Protein AF-A0AAI9PKN3-F1 (afdb_monomer)

Secondary structure (DSSP, 8-state):
--------EEEEEEEEEEEEEEEEHHHHHS-HHHHHHHHHHHTT--HHHHHHHHT--HHHHHHHHHHHHHTTSEEEE--SSSSPPEEEE-HHHHHHHHHHHHHTT--EEEEEES---STT--EEEE-S-GGGS--B-TT---STT-EEEEPPPP--TTHHHHHHHHHHHH--HHHHHHHHHHHSTT-HHHHHHHGGGEEEEEEE-S--SPEEEEEEE-HHHHHSS-S---TTSPPSS--EEEEEEEEEEEEEEPTT-SS--PPPPPEEEEEETTT--B-TT------PSSPPTT-EE--S-SSSPPPP-------TTEEEEEEEEEEEEEE---HHHHHHHHHT-TTSEEEETT----S------

Radius of gyration: 32.28 Å; Cα contacts (8 Å, |Δi|>4): 562; chains: 1; bounding box: 78×44×113 Å

pLDDT: mean 80.71, std 14.79, range [27.58, 95.5]

Nearest PDB structures (foldseek):
  4lln-assembly2_D  TM=6.693E-01  e=4.625E-02  Staphylococcus aureus
  2f2e-assembly1_A  TM=8.050E-01  e=3.874E-01  Pseudomonas aeruginosa
  4fx4-assembly1_B  TM=7.831E-01  e=3.874E-01  Mycobacterium tuberculosis
  4gcv-assembly1_A  TM=7.646E-01  e=7.719E-01  Pseudomonas aeruginosa PAO1
  2nnn-assembly3_E  TM=5.901E-01  e=3.874E-01  Pseudomonas aeruginosa

Structure (mmCIF, N/CA/C/O backbone):
data_AF-A0AAI9PKN3-F1
#
_entry.id   AF-A0AAI9PKN3-F1
#
loop_
_atom_site.group_PDB
_atom_site.id
_atom_site.type_symbol
_atom_site.label_atom_id
_atom_site.label_alt_id
_atom_site.label_comp_id
_atom_site.label_asym_id
_atom_site.label_entity_id
_atom_site.label_seq_id
_atom_site.pdbx_PDB_ins_code
_atom_site.Cartn_x
_atom_site.Cartn_y
_atom_site.Cartn_z
_atom_site.occupancy
_atom_site.B_iso_or_equiv
_atom_site.auth_seq_id
_atom_site.auth_comp_id
_atom_site.auth_asym_id
_atom_site.auth_atom_id
_atom_site.pdbx_PDB_model_num
ATOM 1 N N . MET A 1 1 ? 29.177 -26.461 -17.492 1.00 35.22 1 MET A N 1
ATOM 2 C CA . MET A 1 1 ? 28.995 -25.449 -16.429 1.00 35.22 1 MET A CA 1
ATOM 3 C C . MET A 1 1 ? 27.864 -24.536 -16.859 1.00 35.22 1 MET A C 1
ATOM 5 O O . MET A 1 1 ? 28.050 -23.758 -17.784 1.00 35.22 1 MET A O 1
ATOM 9 N N . SER A 1 2 ? 26.686 -24.703 -16.271 1.00 32.84 2 SER A N 1
ATOM 10 C CA . SER A 1 2 ? 25.486 -23.937 -16.614 1.00 32.84 2 SER A CA 1
ATOM 11 C C . SER A 1 2 ? 25.571 -22.566 -15.941 1.00 32.84 2 SER A C 1
ATOM 13 O O . SER A 1 2 ? 25.478 -22.478 -14.719 1.00 32.84 2 SER A O 1
ATOM 15 N N . ARG A 1 3 ? 25.840 -21.509 -16.716 1.00 35.97 3 ARG A N 1
ATOM 16 C CA . ARG A 1 3 ? 25.742 -20.122 -16.234 1.00 35.97 3 ARG A CA 1
ATOM 17 C C . ARG A 1 3 ? 24.263 -19.727 -16.136 1.00 35.97 3 ARG A C 1
ATOM 19 O O . ARG A 1 3 ? 23.485 -20.169 -16.979 1.00 35.97 3 ARG A O 1
ATOM 26 N N . PRO A 1 4 ? 23.875 -18.917 -15.138 1.00 39.91 4 PRO A N 1
ATOM 27 C CA . PRO A 1 4 ? 22.490 -18.523 -14.955 1.00 39.91 4 PRO A CA 1
ATOM 28 C C . PRO A 1 4 ? 22.071 -17.605 -16.108 1.00 39.91 4 PRO A C 1
ATOM 30 O O . PRO A 1 4 ? 22.618 -16.517 -16.282 1.00 39.91 4 PRO A O 1
ATOM 33 N N . THR A 1 5 ? 21.098 -18.047 -16.897 1.00 48.66 5 THR A N 1
ATOM 34 C CA . THR A 1 5 ? 20.252 -17.185 -17.723 1.00 48.66 5 THR A CA 1
ATOM 35 C C . THR A 1 5 ? 19.390 -16.364 -16.773 1.00 48.66 5 THR A C 1
ATOM 37 O O . THR A 1 5 ? 18.280 -16.764 -16.434 1.00 48.66 5 THR A O 1
ATOM 40 N N . GLN A 1 6 ? 19.920 -15.257 -16.250 1.00 55.38 6 GLN A N 1
ATOM 41 C CA . GLN A 1 6 ? 19.049 -14.251 -15.653 1.00 55.38 6 GLN A CA 1
ATOM 42 C C . GLN A 1 6 ? 18.203 -13.694 -16.794 1.00 55.38 6 GLN A C 1
ATOM 44 O O . GLN A 1 6 ? 18.731 -13.002 -17.657 1.00 55.38 6 GLN A O 1
ATOM 49 N N . THR A 1 7 ? 16.931 -14.077 -16.841 1.00 67.81 7 THR A N 1
ATOM 50 C CA . THR A 1 7 ? 15.946 -13.457 -17.727 1.00 67.81 7 THR A CA 1
ATOM 51 C C . THR A 1 7 ? 15.202 -12.365 -16.978 1.00 67.81 7 THR A C 1
ATOM 53 O O . THR A 1 7 ? 15.014 -11.307 -17.540 1.00 67.81 7 THR A O 1
ATOM 56 N N . ALA A 1 8 ? 14.895 -12.521 -15.691 1.00 79.31 8 ALA A N 1
A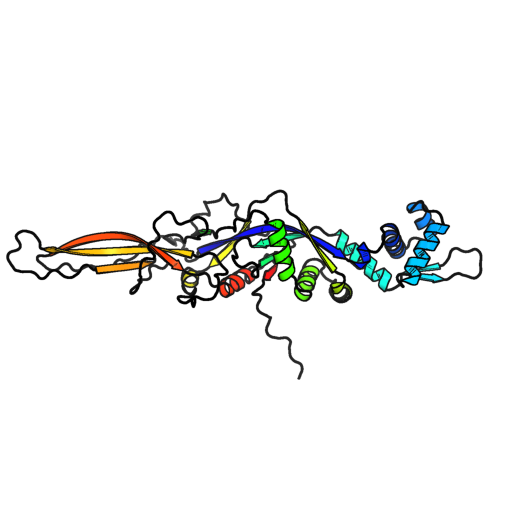TOM 57 C CA . ALA A 1 8 ? 14.038 -11.574 -14.982 1.00 79.31 8 ALA A CA 1
ATOM 58 C C . ALA A 1 8 ? 14.711 -10.267 -14.492 1.00 79.31 8 ALA A C 1
ATOM 60 O O . ALA A 1 8 ? 15.885 -10.229 -14.112 1.00 79.31 8 ALA A O 1
ATOM 61 N N . ILE A 1 9 ? 13.901 -9.207 -14.417 1.00 83.31 9 ILE A N 1
ATOM 62 C CA . ILE A 1 9 ? 14.188 -7.901 -13.812 1.00 83.31 9 ILE A CA 1
ATOM 63 C C . ILE A 1 9 ? 13.500 -7.828 -12.446 1.00 83.31 9 ILE A C 1
ATOM 65 O O . ILE A 1 9 ? 12.346 -8.221 -12.297 1.00 83.31 9 ILE A O 1
ATOM 69 N N . THR A 1 10 ? 14.180 -7.265 -11.447 1.00 86.56 10 THR A N 1
ATOM 70 C CA . THR A 1 10 ? 13.549 -6.890 -10.174 1.00 86.56 10 THR A CA 1
ATOM 71 C C . THR A 1 10 ? 13.130 -5.420 -10.210 1.00 86.56 10 THR A C 1
ATOM 73 O O . THR A 1 10 ? 13.983 -4.530 -10.162 1.00 86.56 10 THR A O 1
ATOM 76 N N . LEU A 1 11 ? 11.826 -5.148 -10.258 1.00 87.94 11 LEU A N 1
ATOM 77 C CA . LEU A 1 11 ? 11.272 -3.820 -10.000 1.00 87.94 11 LEU A CA 1
ATOM 78 C C . LEU A 1 11 ? 11.217 -3.568 -8.492 1.00 87.94 11 LEU A C 1
ATOM 80 O O . LEU A 1 11 ? 10.622 -4.339 -7.745 1.00 87.94 11 LEU A O 1
ATOM 84 N N . LEU A 1 12 ? 11.804 -2.469 -8.037 1.00 88.62 12 LEU A N 1
ATOM 85 C CA . LEU A 1 12 ? 11.760 -2.030 -6.648 1.00 88.62 12 LEU A CA 1
ATOM 86 C C . LEU A 1 12 ? 10.725 -0.916 -6.504 1.00 88.62 12 LEU A C 1
ATOM 88 O O . LEU A 1 12 ? 10.937 0.205 -6.974 1.00 88.62 12 LEU A O 1
ATOM 92 N N . LEU A 1 13 ? 9.613 -1.243 -5.846 1.00 90.81 13 LEU A N 1
ATOM 93 C CA . LEU A 1 13 ? 8.492 -0.342 -5.600 1.00 90.81 13 LEU A CA 1
ATOM 94 C C . LEU A 1 13 ? 8.682 0.349 -4.241 1.00 90.81 13 LEU A C 1
ATOM 96 O O . LEU A 1 13 ? 8.700 -0.349 -3.230 1.00 90.81 13 LEU A O 1
ATOM 100 N N . PRO A 1 14 ? 8.827 1.680 -4.159 1.00 90.44 14 PRO A N 1
ATOM 101 C CA . PRO A 1 14 ? 8.992 2.352 -2.876 1.00 90.44 14 PRO A CA 1
ATOM 102 C C . PRO A 1 14 ? 7.669 2.416 -2.102 1.00 90.44 14 PRO A C 1
ATOM 104 O O . PRO A 1 14 ? 6.638 2.830 -2.634 1.00 90.44 14 PRO A O 1
ATOM 107 N N . PHE A 1 15 ? 7.713 2.063 -0.825 1.00 90.19 15 PHE A N 1
ATOM 108 C CA . PHE A 1 15 ? 6.617 2.155 0.127 1.00 90.19 15 PHE A CA 1
ATOM 109 C C . PHE A 1 15 ? 7.061 2.918 1.374 1.00 90.19 15 PHE A C 1
ATOM 111 O O . PHE A 1 15 ? 8.180 2.759 1.857 1.00 90.19 15 PHE A O 1
ATOM 118 N N . GLN A 1 16 ? 6.161 3.725 1.920 1.00 89.44 16 GLN A N 1
ATOM 119 C CA . GLN A 1 16 ? 6.354 4.428 3.174 1.00 89.44 16 GLN A CA 1
ATOM 120 C C . GLN A 1 16 ? 5.683 3.660 4.310 1.00 89.44 16 GLN A C 1
ATOM 122 O O . GLN A 1 16 ? 4.517 3.271 4.212 1.00 89.44 16 GLN A O 1
ATOM 127 N N . ARG A 1 17 ? 6.429 3.455 5.395 1.00 89.31 17 ARG A N 1
ATOM 128 C CA . ARG A 1 17 ? 5.956 2.742 6.580 1.00 89.31 17 ARG A CA 1
ATOM 129 C C . ARG A 1 17 ? 5.198 3.673 7.525 1.00 89.31 17 ARG A C 1
ATOM 131 O O . ARG A 1 17 ? 5.682 4.757 7.850 1.00 89.31 17 ARG A O 1
ATOM 138 N N . TYR A 1 18 ? 4.057 3.204 8.017 1.00 91.25 18 TYR A N 1
ATOM 139 C CA . TYR A 1 18 ? 3.187 3.915 8.948 1.00 91.25 18 TYR A CA 1
ATOM 140 C C . TYR A 1 18 ? 2.687 3.000 10.069 1.00 91.25 18 TYR A C 1
ATOM 142 O O . TYR A 1 18 ? 2.639 1.777 9.921 1.00 91.25 18 TYR A O 1
ATOM 150 N N . ARG A 1 19 ? 2.256 3.614 11.174 1.00 92.25 19 ARG A N 1
ATOM 151 C CA . ARG A 1 19 ? 1.434 2.967 12.200 1.00 92.25 19 ARG A CA 1
ATOM 152 C C . ARG A 1 19 ? -0.035 3.268 11.961 1.00 92.25 19 ARG A C 1
ATOM 154 O O . ARG A 1 19 ? -0.433 4.434 11.897 1.00 92.25 19 ARG A O 1
ATOM 161 N N . LEU A 1 20 ? -0.824 2.209 11.863 1.00 93.31 20 LEU A N 1
ATOM 162 C CA . LEU A 1 20 ? -2.270 2.240 11.771 1.00 93.31 20 LEU A CA 1
ATOM 163 C C . LEU A 1 20 ? -2.869 1.769 13.092 1.00 93.31 20 LEU A C 1
ATOM 165 O O . LEU A 1 20 ? -2.626 0.647 13.540 1.00 93.31 20 LEU A O 1
ATOM 169 N N . ARG A 1 21 ? -3.693 2.624 13.688 1.00 93.25 21 ARG A N 1
ATOM 170 C CA . ARG A 1 21 ? -4.441 2.303 14.895 1.00 93.25 21 ARG A CA 1
ATOM 171 C C . ARG A 1 21 ? -5.927 2.388 14.613 1.00 93.25 21 ARG A C 1
ATOM 173 O O . ARG A 1 21 ? -6.397 3.401 14.104 1.00 93.25 21 ARG A O 1
ATOM 180 N N . PHE A 1 22 ? -6.656 1.347 14.982 1.00 93.81 22 PHE A N 1
ATOM 181 C CA . PHE A 1 22 ? -8.111 1.351 14.923 1.00 93.81 22 PHE A CA 1
ATOM 182 C C . PHE A 1 22 ? -8.704 2.041 16.152 1.00 93.81 22 PHE A C 1
ATOM 184 O O . PHE A 1 22 ? -8.121 2.037 17.242 1.00 93.81 22 PHE A O 1
ATOM 191 N N . SER A 1 23 ? -9.874 2.632 15.973 1.00 92.25 23 SER A N 1
ATOM 192 C CA . SER A 1 23 ? -10.687 3.219 17.033 1.00 92.25 23 SER A CA 1
ATOM 193 C C . SER A 1 23 ? -12.154 2.879 16.807 1.00 92.25 23 SER A C 1
ATOM 195 O O . SER A 1 23 ? -12.532 2.358 15.758 1.00 92.25 23 SER A O 1
ATOM 197 N N . HIS A 1 24 ? -12.986 3.133 17.813 1.00 94.19 24 HIS A N 1
ATOM 198 C CA . HIS A 1 24 ? -14.402 2.800 17.750 1.00 94.19 24 HIS A CA 1
ATOM 199 C C . HIS A 1 24 ? -15.223 3.909 18.395 1.00 94.19 24 HIS A C 1
ATOM 201 O O . HIS A 1 24 ? -15.126 4.145 19.602 1.00 94.19 24 HIS A O 1
ATOM 207 N N . ARG A 1 25 ? -16.074 4.562 17.602 1.00 92.00 25 ARG A N 1
ATOM 208 C CA . ARG A 1 25 ? -16.775 5.802 17.974 1.00 92.00 25 ARG A CA 1
ATOM 209 C C . ARG A 1 25 ? -17.584 5.672 19.257 1.00 92.00 25 ARG A C 1
ATOM 211 O O . ARG A 1 25 ? -17.540 6.558 20.109 1.00 92.00 25 ARG A O 1
ATOM 218 N N . LEU A 1 26 ? -18.300 4.558 19.433 1.00 90.44 26 LEU A N 1
ATOM 219 C CA . LEU A 1 26 ? -19.087 4.346 20.651 1.00 90.44 26 LEU A CA 1
ATOM 220 C C . LEU A 1 26 ? -18.182 4.155 21.871 1.00 90.44 26 LEU A C 1
ATOM 222 O O . LEU A 1 26 ? -18.495 4.669 22.940 1.00 90.44 26 LEU A O 1
ATOM 226 N N . LEU A 1 27 ? -17.041 3.480 21.722 1.00 91.56 27 LEU A N 1
ATOM 227 C CA . LEU A 1 27 ? -16.094 3.294 22.824 1.00 91.56 27 LEU A CA 1
ATOM 228 C C . LEU A 1 27 ? -15.367 4.597 23.163 1.00 91.56 27 LEU A C 1
ATOM 230 O O . LEU A 1 27 ? -15.093 4.839 24.335 1.00 91.56 27 LEU A O 1
ATOM 234 N N . ASP A 1 28 ? -15.101 5.442 22.171 1.00 89.81 28 ASP A N 1
ATOM 235 C CA . ASP A 1 28 ? -14.524 6.770 22.382 1.00 89.81 28 ASP A CA 1
ATOM 236 C C . ASP A 1 28 ? -15.525 7.714 23.060 1.00 89.81 28 ASP A C 1
ATOM 238 O O . ASP A 1 28 ? -15.143 8.502 23.927 1.00 89.81 28 ASP A O 1
ATOM 242 N N . SER A 1 29 ? -16.818 7.581 22.738 1.00 88.25 29 SER A N 1
ATOM 243 C CA . SER A 1 29 ? -17.899 8.290 23.436 1.00 88.25 29 SER A CA 1
ATOM 244 C C . SER A 1 29 ? -18.113 7.788 24.869 1.00 88.25 29 SER A C 1
ATOM 246 O O . SER A 1 29 ? -18.523 8.552 25.746 1.00 88.25 29 SER A O 1
ATOM 248 N N . LEU A 1 30 ? -17.806 6.512 25.136 1.00 88.81 30 LEU A N 1
ATOM 249 C CA . LEU A 1 30 ? -17.839 5.947 26.476 1.00 88.81 30 LEU A CA 1
ATOM 250 C C . LEU A 1 30 ? -16.625 6.448 27.272 1.00 88.81 30 LEU A C 1
ATOM 252 O O . LEU A 1 30 ? -15.459 6.151 26.986 1.00 88.81 30 LEU A O 1
ATOM 256 N N . GLY A 1 31 ? -16.902 7.184 28.348 1.00 86.06 31 GLY A N 1
ATOM 257 C CA . GLY A 1 31 ? -15.874 7.614 29.291 1.00 86.06 31 GLY A CA 1
ATOM 258 C C . GLY A 1 31 ? -15.048 6.434 29.823 1.00 86.06 31 GLY A C 1
ATOM 259 O O . GLY A 1 31 ? -15.501 5.286 29.851 1.00 86.06 31 GLY A O 1
ATOM 260 N N . GLY A 1 32 ? -13.818 6.706 30.271 1.00 88.19 32 GLY A N 1
ATOM 261 C CA . GLY A 1 32 ? -12.906 5.660 30.760 1.00 88.19 32 GLY A CA 1
ATOM 262 C C . GLY A 1 32 ? -13.492 4.822 31.905 1.00 88.19 32 GLY A C 1
ATOM 263 O O . GLY A 1 32 ? -13.293 3.611 31.947 1.00 88.19 32 GLY A O 1
ATOM 264 N N . VAL A 1 33 ? -14.286 5.448 32.782 1.00 89.69 33 VAL A N 1
ATOM 265 C CA . VAL A 1 33 ? -15.001 4.772 33.878 1.00 89.69 33 VAL A CA 1
ATOM 266 C C . VAL A 1 33 ? -16.052 3.799 33.342 1.00 89.69 33 VAL A C 1
ATOM 268 O O . VAL A 1 33 ? -16.101 2.655 33.778 1.00 89.69 33 VAL A O 1
ATOM 271 N N . SER A 1 34 ? -16.861 4.213 32.366 1.00 92.19 34 SER A N 1
ATOM 272 C CA . SER A 1 34 ? -17.901 3.371 31.767 1.00 92.19 34 SER A CA 1
ATOM 273 C C . SER A 1 34 ? -17.296 2.144 31.081 1.00 92.19 34 SER A C 1
ATOM 275 O O . SER A 1 34 ? -17.747 1.025 31.312 1.00 92.19 34 SER A O 1
ATOM 277 N N . ARG A 1 35 ? -16.209 2.331 30.317 1.00 92.56 35 ARG A N 1
ATOM 278 C CA . ARG A 1 35 ? -15.447 1.224 29.710 1.00 92.56 35 ARG A CA 1
ATOM 279 C C . ARG A 1 35 ? -14.853 0.285 30.758 1.00 92.56 35 ARG A C 1
ATOM 281 O O . ARG A 1 35 ? -14.915 -0.934 30.614 1.00 92.56 35 ARG A O 1
ATOM 288 N N . PHE A 1 36 ? -14.303 0.839 31.839 1.00 92.00 36 PHE A N 1
ATOM 289 C CA . PHE A 1 36 ? -13.797 0.044 32.955 1.00 92.00 36 PHE A CA 1
ATOM 290 C C . PHE A 1 36 ? -14.896 -0.810 33.600 1.00 92.00 36 PHE A C 1
ATOM 292 O O . PHE A 1 36 ? -14.680 -2.003 33.785 1.00 92.00 36 PHE A O 1
ATOM 299 N N . ILE A 1 37 ? -16.069 -0.233 33.881 1.00 92.38 37 ILE A N 1
ATOM 300 C CA . ILE A 1 37 ? -17.203 -0.951 34.480 1.00 92.38 37 ILE A CA 1
ATOM 301 C C . ILE A 1 37 ? -17.637 -2.122 33.593 1.00 92.38 37 ILE A C 1
ATOM 303 O O . ILE A 1 37 ? -17.770 -3.234 34.094 1.00 92.38 37 ILE A O 1
ATOM 307 N N . LEU A 1 38 ? -17.816 -1.903 32.285 1.00 94.44 38 LEU A N 1
ATOM 308 C CA . LEU A 1 38 ? -18.240 -2.966 31.364 1.00 94.44 38 LEU A CA 1
ATOM 309 C C . LEU A 1 38 ? -17.254 -4.137 31.346 1.00 94.44 38 LEU A C 1
ATOM 311 O O . LEU A 1 38 ? -17.662 -5.292 31.449 1.00 94.44 38 LEU A O 1
ATOM 315 N N . ARG A 1 39 ? -15.954 -3.842 31.283 1.00 93.38 39 ARG A N 1
ATOM 316 C CA . ARG A 1 39 ? -14.899 -4.858 31.362 1.00 93.38 39 ARG A CA 1
ATOM 317 C C . ARG A 1 39 ? -14.896 -5.583 32.704 1.00 93.38 39 ARG A C 1
ATOM 319 O O . ARG A 1 39 ? -14.825 -6.802 32.716 1.00 93.38 39 ARG A O 1
ATOM 326 N N . ALA A 1 40 ? -14.985 -4.856 33.814 1.00 92.19 40 ALA A N 1
ATOM 327 C CA . ALA A 1 40 ? -14.969 -5.461 35.140 1.00 92.19 40 ALA A CA 1
ATOM 328 C C . ALA A 1 40 ? -16.157 -6.418 35.336 1.00 92.19 40 ALA A C 1
ATOM 330 O O . ALA A 1 40 ? -15.984 -7.511 35.865 1.00 92.19 40 ALA A O 1
ATOM 331 N N . LEU A 1 41 ? -17.341 -6.047 34.840 1.00 92.12 41 LEU A N 1
ATOM 332 C CA . LEU A 1 41 ? -18.509 -6.929 34.829 1.00 92.12 41 LEU A CA 1
ATOM 333 C C . LEU A 1 41 ? -18.303 -8.149 33.921 1.00 92.12 41 LEU A C 1
ATOM 335 O O . LEU A 1 41 ? -18.656 -9.258 34.310 1.00 92.12 41 LEU A O 1
ATOM 339 N N . ALA A 1 42 ? -17.705 -7.971 32.739 1.00 93.31 42 ALA A N 1
ATOM 340 C CA . ALA A 1 42 ? -17.373 -9.081 31.841 1.00 93.31 42 ALA A CA 1
ATOM 341 C C . ALA A 1 42 ? -16.336 -10.050 32.438 1.00 93.31 42 ALA A C 1
ATOM 343 O O . ALA A 1 42 ? -16.346 -11.235 32.114 1.00 93.31 42 ALA A O 1
ATOM 344 N N . ASP A 1 43 ? -15.465 -9.552 33.315 1.00 91.31 43 ASP A N 1
ATOM 345 C CA . ASP A 1 43 ? -14.484 -10.341 34.064 1.00 91.31 43 ASP A CA 1
ATOM 346 C C . ASP A 1 43 ? -15.079 -10.926 35.371 1.00 91.31 43 ASP A C 1
ATOM 348 O O . ASP A 1 43 ? -14.380 -11.598 36.128 1.00 91.31 43 ASP A O 1
ATOM 352 N N . GLY A 1 44 ? -16.374 -10.702 35.639 1.00 89.00 44 GLY A N 1
ATOM 353 C CA . GLY A 1 44 ? -17.112 -11.289 36.763 1.00 89.00 44 GLY A CA 1
ATOM 354 C C . GLY A 1 44 ? -16.942 -10.576 38.108 1.00 89.00 44 GLY A C 1
ATOM 355 O O . GLY A 1 44 ? -17.220 -11.171 39.149 1.00 89.00 44 GLY A O 1
ATOM 356 N N . LEU A 1 45 ? -16.475 -9.322 38.126 1.00 88.50 45 LEU A N 1
ATOM 357 C CA . LEU A 1 45 ? -16.327 -8.559 39.368 1.00 88.50 45 LEU A CA 1
ATOM 358 C C . LEU A 1 45 ? -17.687 -8.099 39.913 1.00 88.50 45 LEU A C 1
ATOM 360 O O . LEU A 1 45 ? -18.556 -7.650 39.165 1.00 88.50 45 LEU A O 1
ATOM 364 N N . THR A 1 46 ? -17.834 -8.137 41.242 1.00 84.56 46 THR A N 1
ATOM 365 C CA . THR A 1 46 ? -19.013 -7.596 41.933 1.00 84.56 46 THR A CA 1
ATOM 366 C C . THR A 1 46 ? -18.974 -6.070 42.011 1.00 84.56 46 THR A C 1
ATOM 368 O O . THR A 1 46 ? -17.920 -5.443 41.858 1.00 84.56 46 THR A O 1
ATOM 371 N N . LEU A 1 47 ? -20.125 -5.455 42.292 1.00 83.31 47 LEU A N 1
ATOM 372 C CA . LEU A 1 47 ? -20.243 -4.003 42.399 1.00 83.31 47 LEU A CA 1
ATOM 373 C C . LEU A 1 47 ? -19.366 -3.426 43.517 1.00 83.31 47 LEU A C 1
ATOM 375 O O . LEU A 1 47 ? -18.759 -2.371 43.327 1.00 83.31 47 LEU A O 1
ATOM 379 N N . GLU A 1 48 ? -19.266 -4.117 44.656 1.00 82.44 48 GLU A N 1
ATOM 380 C CA . GLU A 1 48 ? -18.416 -3.699 45.775 1.00 82.44 48 GLU A CA 1
ATOM 381 C C . GLU A 1 48 ? -16.953 -3.665 45.339 1.00 82.44 48 GLU A C 1
ATOM 383 O O . GLU A 1 48 ? -16.254 -2.675 45.555 1.00 82.44 48 GLU A O 1
ATOM 388 N N . ARG A 1 49 ? -16.511 -4.711 44.633 1.00 85.94 49 ARG A N 1
ATOM 389 C CA . ARG A 1 49 ? -15.132 -4.802 44.163 1.00 85.94 49 ARG A CA 1
ATOM 390 C C . ARG A 1 49 ? -14.816 -3.760 43.097 1.00 85.94 49 ARG A C 1
ATOM 392 O O . ARG A 1 49 ? -13.712 -3.222 43.074 1.00 85.94 49 ARG A O 1
ATOM 399 N N . ILE A 1 50 ? -15.779 -3.450 42.231 1.00 87.00 50 ILE A N 1
ATOM 400 C CA . ILE A 1 50 ? -15.651 -2.351 41.274 1.00 87.00 50 ILE A CA 1
ATOM 401 C C . ILE A 1 50 ? -15.485 -1.033 42.036 1.00 87.00 50 ILE A C 1
ATOM 403 O O . ILE A 1 50 ? -14.519 -0.322 41.770 1.00 87.00 50 ILE A O 1
ATOM 407 N N . ALA A 1 51 ? -16.354 -0.734 43.008 1.00 84.81 51 ALA A N 1
ATOM 408 C CA . ALA A 1 51 ? -16.306 0.501 43.795 1.00 84.81 51 ALA A CA 1
ATOM 409 C C . ALA A 1 51 ? -14.944 0.725 44.475 1.00 84.81 51 ALA A C 1
ATOM 411 O O . ALA A 1 51 ? -14.413 1.836 44.430 1.00 84.81 51 ALA A O 1
ATOM 412 N N . GLU A 1 52 ? -14.355 -0.336 45.032 1.00 84.06 52 GLU A N 1
ATOM 413 C CA . GLU A 1 52 ? -13.020 -0.303 45.639 1.00 84.06 52 GLU A CA 1
ATOM 414 C C . GLU A 1 52 ? -11.922 0.105 44.645 1.00 84.06 52 GLU A C 1
ATOM 416 O O . GLU A 1 52 ? -11.020 0.861 45.002 1.00 84.06 52 GLU A O 1
ATOM 421 N N . VAL A 1 53 ? -11.991 -0.366 43.394 1.00 83.69 53 VAL A N 1
ATOM 422 C CA . VAL A 1 53 ? -10.949 -0.122 42.382 1.00 83.69 53 VAL A CA 1
ATOM 423 C C . VAL A 1 53 ? -11.071 1.260 41.744 1.00 83.69 53 VAL A C 1
ATOM 425 O O . VAL A 1 53 ? -10.056 1.911 41.504 1.00 83.69 53 VAL A O 1
ATOM 428 N N . VAL A 1 54 ? -12.290 1.732 41.462 1.00 80.62 54 VAL A N 1
ATOM 429 C CA . VAL A 1 54 ? -12.477 3.057 40.839 1.00 80.62 54 VAL A CA 1
ATOM 430 C C . VAL A 1 54 ? -12.310 4.217 41.823 1.00 80.62 54 VAL A C 1
ATOM 432 O O . VAL A 1 54 ? -12.213 5.358 41.375 1.00 80.62 54 VAL A O 1
ATOM 435 N N . ALA A 1 55 ? -12.294 3.952 43.136 1.00 80.50 55 ALA A N 1
ATOM 436 C CA . ALA A 1 55 ? -12.267 4.968 44.196 1.00 80.50 55 ALA A CA 1
ATOM 437 C C . ALA A 1 55 ? -13.374 6.040 44.058 1.00 80.50 55 ALA A C 1
ATOM 439 O O . ALA A 1 55 ? -13.245 7.166 44.541 1.00 80.50 55 ALA A O 1
ATOM 440 N N . LEU A 1 56 ? -14.475 5.696 43.381 1.00 80.25 56 LEU A N 1
ATOM 441 C CA . LEU A 1 56 ? -15.647 6.550 43.218 1.00 80.25 56 LEU A CA 1
ATOM 442 C C . LEU A 1 56 ? -16.603 6.348 44.393 1.00 80.25 56 LEU A C 1
ATOM 444 O O . LEU A 1 56 ? -16.709 5.251 44.941 1.00 80.25 56 LEU A O 1
ATOM 448 N N . SER A 1 57 ? -17.358 7.391 44.753 1.00 83.25 57 SER A N 1
ATOM 449 C CA . SER A 1 57 ? -18.442 7.222 45.721 1.00 83.25 57 SER A CA 1
ATOM 450 C C . SER A 1 57 ? -19.502 6.271 45.163 1.00 83.25 57 SER A C 1
ATOM 452 O O . SER A 1 57 ? -19.773 6.240 43.959 1.00 83.25 57 SER A O 1
ATOM 454 N N . HIS A 1 58 ? -20.161 5.532 46.054 1.00 82.00 58 HIS A N 1
ATOM 455 C CA . HIS A 1 58 ? -21.212 4.588 45.674 1.00 82.00 58 HIS A CA 1
ATOM 456 C C . HIS A 1 58 ? -22.332 5.254 44.850 1.00 82.00 58 HIS A C 1
ATOM 458 O O . HIS A 1 58 ? -22.819 4.694 43.871 1.00 82.00 58 HIS A O 1
ATOM 464 N N . THR A 1 59 ? -22.679 6.501 45.179 1.00 84.25 59 THR A N 1
ATOM 4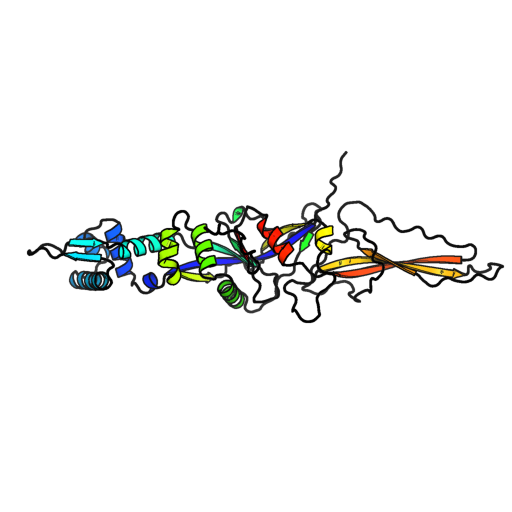65 C CA . THR A 1 59 ? -23.651 7.310 44.431 1.00 84.25 59 THR A CA 1
ATOM 466 C C . THR A 1 59 ? -23.225 7.586 42.990 1.00 84.25 59 THR A C 1
ATOM 468 O O . THR A 1 59 ? -24.046 7.461 42.084 1.00 84.25 59 THR A O 1
ATOM 471 N N . VAL A 1 60 ? -21.953 7.921 42.758 1.00 86.94 60 VAL A N 1
ATOM 472 C CA . VAL A 1 60 ? -21.427 8.182 41.410 1.00 86.94 60 VAL A CA 1
ATOM 473 C C . VAL A 1 60 ? -21.362 6.886 40.606 1.00 86.94 60 VAL A C 1
ATOM 475 O O . VAL A 1 60 ? -21.728 6.879 39.433 1.00 86.94 60 VAL A O 1
ATOM 478 N N . LEU A 1 61 ? -20.970 5.772 41.229 1.00 87.75 61 LEU A N 1
ATOM 479 C CA . LEU A 1 61 ? -20.960 4.468 40.568 1.00 87.75 61 LEU A CA 1
ATOM 480 C C . LEU A 1 61 ? -22.368 4.047 40.120 1.00 87.75 61 LEU A C 1
ATOM 482 O O . LEU A 1 61 ? -22.546 3.644 38.973 1.00 87.75 61 LEU A O 1
ATOM 486 N N . LEU A 1 62 ? -23.381 4.216 40.977 1.00 87.69 62 LEU A N 1
ATOM 487 C CA . LEU A 1 62 ? -24.777 3.933 40.626 1.00 87.69 62 LEU A CA 1
ATOM 488 C C . LEU A 1 62 ? -25.299 4.835 39.501 1.00 87.69 62 LEU A C 1
ATOM 490 O O . LEU A 1 62 ? -26.031 4.361 38.637 1.00 87.69 62 LEU A O 1
ATOM 494 N N . GLN A 1 63 ? -24.909 6.113 39.468 1.00 89.62 63 GLN A N 1
ATOM 495 C CA . GLN A 1 63 ? -25.248 7.008 38.355 1.00 89.62 63 GLN A CA 1
ATOM 496 C C . GLN A 1 63 ? -24.622 6.536 37.037 1.00 89.62 63 GLN A C 1
ATOM 498 O O . GLN A 1 63 ? -25.299 6.512 36.011 1.00 89.62 63 GLN A O 1
ATOM 503 N N . GLN A 1 64 ? -23.356 6.108 37.065 1.00 90.69 64 GLN A N 1
ATOM 504 C CA . GLN A 1 64 ? -22.688 5.554 35.885 1.00 90.69 64 GLN A CA 1
ATOM 505 C C . GLN A 1 64 ? -23.337 4.249 35.416 1.00 90.69 64 GLN A C 1
ATOM 507 O O . GLN A 1 64 ? -23.488 4.027 34.216 1.00 90.69 64 GLN A O 1
ATOM 512 N N . MET A 1 65 ? -23.779 3.400 36.343 1.00 89.62 65 MET A N 1
ATOM 513 C CA . MET A 1 65 ? -24.517 2.190 35.991 1.00 89.62 65 MET A CA 1
ATOM 514 C C . MET A 1 65 ? -25.912 2.483 35.448 1.00 89.62 65 MET A C 1
ATOM 516 O O . MET A 1 65 ? -26.318 1.855 34.477 1.00 89.62 65 MET A O 1
ATOM 520 N N . ALA A 1 66 ? -26.622 3.466 36.001 1.00 91.06 66 ALA A N 1
ATOM 521 C CA . ALA A 1 66 ? -27.901 3.912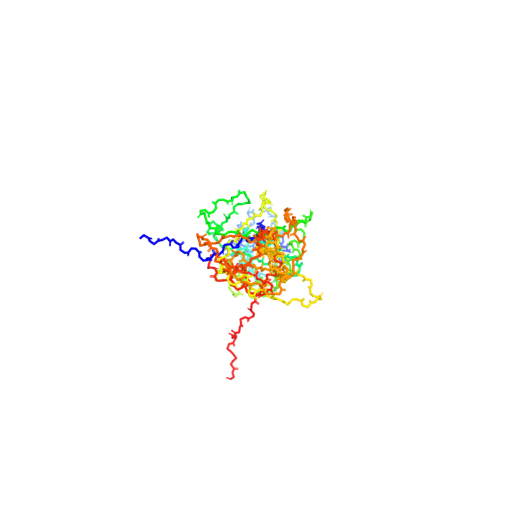 35.460 1.00 91.06 66 ALA A CA 1
ATOM 522 C C . ALA A 1 66 ? -27.758 4.433 34.023 1.00 91.06 66 ALA A C 1
ATOM 524 O O . ALA A 1 66 ? -28.566 4.077 33.170 1.00 91.06 66 ALA A O 1
ATOM 525 N N . PHE A 1 67 ? -26.696 5.191 33.733 1.00 92.88 67 PHE A N 1
ATOM 526 C CA . PHE A 1 67 ? -26.357 5.609 32.372 1.00 92.88 67 PHE A CA 1
ATOM 527 C C . PHE A 1 67 ? -26.120 4.400 31.451 1.00 92.88 67 PHE A C 1
ATOM 529 O O . PHE A 1 67 ? -26.743 4.282 30.397 1.00 92.88 67 PHE A O 1
ATOM 536 N N . LEU A 1 68 ? -25.275 3.450 31.861 1.00 94.56 68 LEU A N 1
ATOM 537 C CA . LEU A 1 68 ? -25.015 2.237 31.078 1.00 94.56 68 LEU A CA 1
ATOM 538 C C . LEU A 1 68 ? -26.281 1.385 30.865 1.00 94.56 68 LEU A C 1
ATOM 540 O O . LEU A 1 68 ? -26.457 0.813 29.787 1.00 94.56 68 LEU A O 1
ATOM 544 N N . ALA A 1 69 ? -27.175 1.334 31.857 1.00 93.75 69 ALA A N 1
ATOM 545 C CA . ALA A 1 69 ? -28.459 0.645 31.772 1.00 93.75 69 ALA A CA 1
ATOM 546 C C . ALA A 1 69 ? -29.417 1.326 30.789 1.00 93.75 69 ALA A C 1
ATOM 548 O O . ALA A 1 69 ? -30.019 0.662 29.948 1.00 93.75 69 ALA A O 1
ATOM 549 N N . GLN A 1 70 ? -29.510 2.657 30.851 1.00 94.12 70 GLN A N 1
ATOM 550 C CA . GLN A 1 70 ? -30.325 3.468 29.945 1.00 94.12 70 GLN A CA 1
ATOM 551 C C . GLN A 1 70 ? -29.923 3.269 28.478 1.00 94.12 70 GLN A C 1
ATOM 553 O O . GLN A 1 70 ? -30.772 3.314 27.593 1.00 94.12 70 GLN A O 1
ATOM 558 N N . HIS A 1 71 ? -28.639 3.021 28.217 1.00 93.19 71 HIS A N 1
ATOM 559 C CA . HIS A 1 71 ? -28.115 2.749 26.878 1.00 93.19 71 HIS A CA 1
ATOM 560 C C . HIS A 1 71 ? -28.043 1.251 26.522 1.00 93.19 71 HIS A C 1
ATOM 562 O O . HIS A 1 71 ? -27.465 0.889 25.493 1.00 93.19 71 HIS A O 1
ATOM 568 N N . HIS A 1 72 ? -28.663 0.383 27.328 1.00 93.81 72 HIS A N 1
ATOM 569 C CA . HIS A 1 72 ? -28.764 -1.064 27.110 1.00 93.81 72 HIS A CA 1
ATOM 570 C C . HIS A 1 72 ? -27.417 -1.805 27.060 1.00 93.81 72 HIS A C 1
ATOM 572 O O . HIS A 1 72 ? -27.303 -2.846 26.415 1.00 93.81 72 HIS A O 1
ATOM 578 N N . PHE A 1 73 ? -26.388 -1.300 27.745 1.00 95.00 73 PHE A N 1
ATOM 579 C CA . PHE A 1 73 ? -25.131 -2.038 27.910 1.00 95.00 73 PHE A CA 1
ATOM 580 C C . PHE A 1 73 ? -25.192 -3.040 29.070 1.00 95.00 73 PHE A C 1
ATOM 582 O O . PHE A 1 73 ? -24.524 -4.070 29.036 1.00 95.00 73 PHE A O 1
ATOM 589 N N . LEU A 1 74 ? -26.007 -2.758 30.086 1.00 94.69 74 LEU A N 1
ATOM 590 C CA . LEU A 1 74 ? -26.245 -3.636 31.230 1.00 94.69 74 LEU A CA 1
ATOM 591 C C . LEU A 1 74 ? -27.711 -3.565 31.674 1.00 94.69 74 LEU A C 1
ATOM 593 O O . LEU A 1 74 ? -28.435 -2.645 31.303 1.00 94.69 74 LEU A O 1
ATOM 597 N N . ALA A 1 75 ? -28.142 -4.526 32.479 1.00 92.31 75 ALA A N 1
ATOM 598 C CA . ALA A 1 75 ? -29.412 -4.504 33.189 1.00 92.31 75 ALA A CA 1
ATOM 599 C C . ALA A 1 75 ? -29.148 -4.423 34.693 1.00 92.31 75 ALA A C 1
ATOM 601 O O . ALA A 1 75 ? -28.217 -5.051 35.199 1.00 92.31 75 ALA A O 1
ATOM 602 N N . MET A 1 76 ? -29.977 -3.654 35.399 1.00 89.88 76 MET A N 1
ATOM 603 C CA . MET A 1 76 ? -29.962 -3.577 36.857 1.00 89.88 76 MET A CA 1
ATOM 604 C C . MET A 1 76 ? -31.296 -4.079 37.394 1.00 89.88 76 MET A C 1
ATOM 606 O O . MET A 1 76 ? -32.338 -3.507 37.075 1.00 89.88 76 MET A O 1
ATOM 610 N N . ALA A 1 77 ? -31.253 -5.111 38.227 1.00 84.12 77 ALA A N 1
ATOM 611 C CA . ALA A 1 77 ? -32.381 -5.537 39.038 1.00 84.12 77 ALA A CA 1
ATOM 612 C C . ALA A 1 77 ? -32.132 -5.100 40.484 1.00 84.12 77 ALA A C 1
ATOM 614 O O . ALA A 1 77 ? -31.045 -5.300 41.030 1.00 84.12 77 ALA A O 1
ATOM 615 N N . ARG A 1 78 ? -33.130 -4.467 41.099 1.00 72.19 78 ARG A N 1
ATOM 616 C CA . ARG A 1 78 ? -33.152 -4.276 42.549 1.00 72.19 78 ARG A CA 1
ATOM 617 C C . ARG A 1 78 ? -33.961 -5.420 43.131 1.00 72.19 78 ARG A C 1
ATOM 619 O O . ARG A 1 78 ? -35.118 -5.566 42.754 1.00 72.19 78 ARG A O 1
ATOM 626 N N . ASP A 1 79 ? -33.354 -6.197 44.016 1.00 61.94 79 ASP A N 1
ATOM 627 C CA . ASP A 1 79 ? -34.138 -7.012 44.937 1.00 61.94 79 ASP A CA 1
ATOM 628 C C . ASP A 1 79 ? -34.786 -6.085 45.973 1.00 61.94 79 ASP A C 1
ATOM 630 O O . ASP A 1 79 ? -34.217 -5.050 46.327 1.00 61.94 79 ASP A O 1
ATOM 634 N N . ASP A 1 80 ? -35.975 -6.447 46.455 1.00 57.81 80 ASP A N 1
ATOM 635 C CA . ASP A 1 80 ? -36.815 -5.653 47.370 1.00 57.81 80 ASP A CA 1
ATOM 636 C C . ASP A 1 80 ? -36.226 -5.483 48.803 1.00 57.81 80 ASP A C 1
ATOM 638 O O . ASP A 1 80 ? -36.962 -5.255 49.763 1.00 57.81 80 ASP A O 1
ATOM 642 N N . GLY A 1 81 ? -34.901 -5.582 48.983 1.00 60.88 81 GLY A N 1
ATOM 643 C CA . GLY A 1 81 ? -34.193 -5.445 50.266 1.00 60.88 81 GLY A CA 1
ATOM 644 C C . GLY A 1 81 ? -32.953 -4.536 50.214 1.00 60.88 81 GLY A C 1
ATOM 645 O O . GLY A 1 81 ? -32.625 -3.971 49.177 1.00 60.88 81 GLY A O 1
ATOM 646 N N . ASP A 1 82 ? -32.224 -4.430 51.335 1.00 60.25 82 ASP A N 1
ATOM 647 C CA . ASP A 1 82 ? -30.986 -3.626 51.496 1.00 60.25 82 ASP A CA 1
ATOM 648 C C . ASP A 1 82 ? -29.754 -4.185 50.738 1.00 60.25 82 ASP A C 1
ATOM 650 O O . ASP A 1 82 ? -28.612 -3.797 50.995 1.00 60.25 82 ASP A O 1
ATOM 654 N N . ALA A 1 83 ? -29.954 -5.125 49.811 1.00 66.44 83 ALA A N 1
ATOM 655 C CA . ALA A 1 83 ? -28.874 -5.719 49.031 1.00 66.44 83 ALA A CA 1
ATOM 656 C C . ALA A 1 83 ? -28.423 -4.791 47.889 1.00 66.44 83 ALA A C 1
ATOM 658 O O . ALA A 1 83 ? -29.206 -4.019 47.328 1.00 66.44 83 ALA A O 1
ATOM 659 N N . ALA A 1 84 ? -27.144 -4.887 47.514 1.00 67.94 84 ALA A N 1
ATOM 660 C CA . ALA A 1 84 ? -26.633 -4.222 46.321 1.00 67.94 84 ALA A CA 1
ATOM 661 C C . ALA A 1 84 ? -27.402 -4.699 45.070 1.00 67.94 84 ALA A C 1
ATOM 663 O O . ALA A 1 84 ? -27.762 -5.876 44.988 1.00 67.94 84 ALA A O 1
ATOM 664 N N . PRO A 1 85 ? -27.667 -3.816 44.087 1.00 78.69 85 PRO A N 1
ATOM 665 C CA . PRO A 1 85 ? -28.400 -4.198 42.886 1.00 78.69 85 PRO A CA 1
ATOM 666 C C . PRO A 1 85 ? -27.647 -5.284 42.113 1.00 78.69 85 PRO A C 1
ATOM 668 O O . PRO A 1 85 ? -26.429 -5.206 41.938 1.00 78.69 85 PRO A O 1
ATOM 671 N N . VAL A 1 86 ? -28.386 -6.267 41.600 1.00 83.25 86 VAL A N 1
ATOM 672 C CA . VAL A 1 86 ? -27.836 -7.294 40.715 1.00 83.25 86 VAL A CA 1
ATOM 673 C C . VAL A 1 86 ? -27.642 -6.675 39.337 1.00 83.25 86 VAL A C 1
ATOM 675 O O . VAL A 1 86 ? -28.587 -6.176 38.720 1.00 83.25 86 VAL A O 1
ATOM 678 N N . VAL A 1 87 ? -26.403 -6.702 38.853 1.00 88.25 87 VAL A N 1
ATOM 679 C CA . VAL A 1 87 ? -26.011 -6.104 37.575 1.00 88.25 87 VAL A CA 1
ATOM 680 C C . VAL A 1 87 ? -25.647 -7.210 36.598 1.00 88.25 87 VAL A C 1
ATOM 682 O O . VAL A 1 87 ? -24.765 -8.017 36.874 1.00 88.25 87 VAL A O 1
ATOM 685 N N . THR A 1 88 ? -26.312 -7.237 35.446 1.00 89.44 88 THR A N 1
ATOM 686 C CA . THR A 1 88 ? -26.056 -8.223 34.386 1.00 89.44 88 THR A CA 1
ATOM 687 C C . THR A 1 88 ? -25.584 -7.518 33.123 1.00 89.44 88 THR A C 1
ATOM 689 O O . THR A 1 88 ? -26.213 -6.560 32.676 1.00 89.44 88 THR A O 1
ATOM 692 N N . LEU A 1 89 ? -24.481 -7.982 32.533 1.00 93.88 89 LEU A N 1
ATOM 693 C CA . LEU A 1 89 ? -23.998 -7.469 31.253 1.00 93.88 89 LEU A CA 1
ATOM 694 C C . LEU A 1 89 ? -24.935 -7.928 30.127 1.00 93.88 89 LEU A C 1
ATOM 696 O O . LEU A 1 89 ? -25.222 -9.117 30.006 1.00 93.88 89 LEU A O 1
ATOM 700 N N . LEU A 1 90 ? -25.412 -6.989 29.309 1.00 95.50 90 LEU A N 1
ATOM 701 C CA . LEU A 1 90 ? -26.238 -7.302 28.140 1.00 95.50 90 LEU A CA 1
ATOM 702 C C . LEU A 1 90 ? -25.358 -7.587 26.921 1.00 95.50 90 LEU A C 1
ATOM 704 O O . LEU A 1 90 ? -24.184 -7.217 26.895 1.00 95.50 90 LEU A O 1
ATOM 708 N N . GLU A 1 91 ? -25.941 -8.183 25.881 1.00 93.69 91 GLU A N 1
ATOM 709 C CA . GLU A 1 91 ? -25.244 -8.537 24.636 1.00 93.69 91 GLU A CA 1
ATOM 710 C C . GLU A 1 91 ? -24.457 -7.355 24.050 1.00 93.69 91 GLU A C 1
ATOM 712 O O . GLU A 1 91 ? -23.260 -7.471 23.799 1.00 93.69 91 GLU A O 1
ATOM 717 N N . ARG A 1 92 ? -25.084 -6.174 23.946 1.00 93.81 92 ARG A N 1
ATOM 718 C CA . ARG A 1 92 ? -24.429 -4.942 23.476 1.00 93.81 92 ARG A CA 1
ATOM 719 C C . ARG A 1 92 ? -23.214 -4.561 24.330 1.00 93.81 92 ARG A C 1
ATOM 721 O O . ARG A 1 92 ? -22.191 -4.144 23.793 1.00 93.81 92 ARG A O 1
ATOM 728 N N . GLY A 1 93 ? -23.317 -4.689 25.654 1.00 94.50 93 GLY A N 1
ATOM 729 C CA . GLY A 1 93 ? -22.196 -4.461 26.569 1.00 94.50 93 GLY A CA 1
ATOM 730 C C . GLY A 1 93 ? -21.073 -5.472 26.351 1.00 94.50 93 GLY A C 1
ATOM 731 O O . GLY A 1 93 ? -19.909 -5.084 26.271 1.00 94.50 93 GLY A O 1
ATOM 732 N N . GLY A 1 94 ? -21.428 -6.746 26.171 1.00 94.44 94 GLY A N 1
ATOM 733 C CA . GLY A 1 94 ? -20.501 -7.817 25.808 1.00 94.44 94 GLY A CA 1
ATOM 734 C C . GLY A 1 94 ? -19.754 -7.534 24.505 1.00 94.44 94 GLY A C 1
ATOM 735 O O . GLY A 1 94 ? -18.529 -7.652 24.474 1.00 94.44 94 GLY A O 1
ATOM 736 N N . ARG A 1 95 ? -20.455 -7.067 23.463 1.00 94.50 95 ARG A N 1
ATOM 737 C CA . ARG A 1 95 ? -19.838 -6.663 22.188 1.00 94.50 95 ARG A CA 1
ATOM 738 C C . ARG A 1 95 ? -18.841 -5.530 22.358 1.00 94.50 95 ARG A C 1
ATOM 740 O O . ARG A 1 95 ? -17.720 -5.642 21.877 1.00 94.50 95 ARG A O 1
ATOM 747 N N . MET A 1 96 ? -19.192 -4.480 23.101 1.00 95.31 96 MET A N 1
ATOM 748 C CA . MET A 1 96 ? -18.266 -3.370 23.363 1.00 95.31 96 MET A CA 1
ATOM 749 C C . MET A 1 96 ? -16.994 -3.830 24.074 1.00 95.31 96 MET A C 1
ATOM 751 O O . MET A 1 96 ? -15.904 -3.378 23.729 1.00 95.31 96 MET A O 1
ATOM 755 N N . VAL A 1 97 ? -17.109 -4.758 25.027 1.00 95.06 97 VAL A N 1
ATOM 756 C CA . VAL A 1 97 ? -15.938 -5.354 25.685 1.00 95.06 97 VAL A CA 1
ATOM 757 C C . VAL A 1 97 ? -15.120 -6.192 24.702 1.00 95.06 97 VAL A C 1
ATOM 759 O O . VAL A 1 97 ? -13.891 -6.121 24.726 1.00 95.06 97 VAL A O 1
ATOM 762 N N . ALA A 1 98 ? -15.769 -6.960 23.822 1.00 94.25 98 ALA A N 1
ATOM 763 C CA . ALA A 1 98 ? -15.086 -7.739 22.793 1.00 94.25 98 ALA A CA 1
ATOM 764 C C . ALA A 1 98 ? -14.300 -6.838 21.824 1.00 94.25 98 ALA A C 1
ATOM 766 O O . ALA A 1 98 ? -13.110 -7.077 21.616 1.00 94.25 98 ALA A O 1
ATOM 767 N N . VAL A 1 99 ? -14.913 -5.759 21.317 1.00 94.62 99 VAL A N 1
ATOM 768 C CA . VAL A 1 99 ? -14.236 -4.754 20.476 1.00 94.62 99 VAL A CA 1
ATOM 769 C C . VAL A 1 99 ? -13.080 -4.109 21.238 1.00 94.62 99 VAL A C 1
ATOM 771 O O . VAL A 1 99 ? -11.967 -4.032 20.725 1.00 94.62 99 VAL A O 1
ATOM 774 N N . GLU A 1 100 ? -13.298 -3.684 22.487 1.00 93.25 100 GLU A N 1
ATOM 775 C CA . GLU A 1 100 ? -12.255 -3.034 23.287 1.00 93.25 100 GLU A CA 1
ATOM 776 C C . GLU A 1 100 ? -11.040 -3.949 23.502 1.00 93.25 100 GLU A C 1
ATOM 778 O O . GLU A 1 100 ? -9.901 -3.484 23.435 1.00 93.25 100 GLU A O 1
ATOM 783 N N . ARG A 1 101 ? -11.258 -5.250 23.738 1.00 91.81 101 ARG A N 1
ATOM 784 C CA . ARG A 1 101 ? -10.172 -6.232 23.873 1.00 91.81 101 ARG A CA 1
ATOM 785 C C . ARG A 1 101 ? -9.332 -6.307 22.595 1.00 91.81 101 ARG A C 1
ATOM 787 O O . ARG A 1 101 ? -8.113 -6.236 22.700 1.00 91.81 101 ARG A O 1
ATOM 794 N N . ARG A 1 102 ? -9.966 -6.343 21.419 1.00 91.25 102 ARG A N 1
ATOM 795 C CA . ARG A 1 102 ? -9.271 -6.355 20.119 1.00 91.25 102 ARG A CA 1
ATOM 796 C C . ARG A 1 102 ? -8.525 -5.053 19.829 1.00 91.25 102 ARG A C 1
ATOM 798 O O . ARG A 1 102 ? -7.386 -5.079 19.382 1.00 91.25 102 ARG A O 1
ATOM 805 N N . LEU A 1 103 ? -9.112 -3.902 20.160 1.00 91.12 103 LEU A N 1
ATOM 806 C CA . LEU A 1 103 ? -8.456 -2.598 19.996 1.00 91.12 103 LEU A CA 1
ATOM 807 C C . LEU A 1 103 ? -7.177 -2.452 20.836 1.00 91.12 103 LEU A C 1
ATOM 809 O O . LEU A 1 103 ? -6.274 -1.714 20.450 1.00 91.12 103 LEU A O 1
ATOM 813 N N . ARG A 1 104 ? -7.083 -3.128 21.989 1.00 82.06 104 ARG A N 1
ATOM 814 C CA . ARG A 1 104 ? -5.883 -3.088 22.847 1.00 82.06 104 ARG A CA 1
ATOM 815 C C . ARG A 1 104 ? -4.697 -3.862 22.298 1.00 82.06 104 ARG A C 1
ATOM 817 O O . ARG A 1 104 ? -3.578 -3.599 22.722 1.00 82.06 104 ARG A O 1
ATOM 824 N N . GLU A 1 105 ? -4.932 -4.775 21.367 1.00 75.25 105 GLU A N 1
ATOM 825 C CA . GLU A 1 105 ? -3.868 -5.434 20.608 1.00 75.25 105 GLU A CA 1
ATOM 826 C C . GLU A 1 105 ? -3.205 -4.446 19.613 1.00 75.25 105 GLU A C 1
ATOM 828 O O . GLU A 1 105 ? -2.230 -4.789 18.952 1.00 75.25 105 GLU A O 1
ATOM 833 N N . GLY A 1 106 ? -3.733 -3.215 19.507 1.00 64.12 106 GLY A N 1
ATOM 834 C CA . GLY A 1 106 ? -3.511 -2.293 18.401 1.00 64.12 106 GLY A CA 1
ATOM 835 C C . GLY A 1 106 ? -2.294 -1.379 18.514 1.00 64.12 106 GLY A C 1
ATOM 836 O O . GLY A 1 106 ? -2.308 -0.387 19.240 1.00 64.12 106 GLY A O 1
ATOM 837 N N . ASP A 1 107 ? -1.310 -1.683 17.673 1.00 80.62 107 ASP A N 1
ATOM 838 C CA . ASP A 1 107 ? -0.604 -0.743 16.796 1.00 80.62 107 ASP A CA 1
ATOM 839 C C . ASP A 1 107 ? -0.090 -1.574 15.610 1.00 80.62 107 ASP A C 1
ATOM 841 O O . ASP A 1 107 ? 0.814 -2.398 15.758 1.00 80.62 107 ASP A O 1
ATOM 845 N N . HIS A 1 108 ? -0.696 -1.413 14.434 1.00 90.06 108 HIS A N 1
ATOM 846 C CA . HIS A 1 108 ? -0.365 -2.234 13.270 1.00 90.06 108 HIS A CA 1
ATOM 847 C C . HIS A 1 108 ? 0.574 -1.486 12.332 1.00 90.06 108 HIS A C 1
ATOM 849 O O . HIS A 1 108 ? 0.378 -0.303 12.054 1.00 90.06 108 HIS A O 1
ATOM 855 N N . LEU A 1 109 ? 1.586 -2.176 11.811 1.00 90.50 109 LEU A N 1
ATOM 856 C CA . LEU A 1 109 ? 2.439 -1.618 10.769 1.00 90.50 109 LEU A CA 1
ATOM 857 C C . LEU A 1 109 ? 1.798 -1.841 9.402 1.00 90.50 109 LEU A C 1
ATOM 859 O O . LEU A 1 109 ? 1.392 -2.954 9.063 1.00 90.50 109 LEU A O 1
ATOM 863 N N . VAL A 1 110 ? 1.724 -0.767 8.623 1.00 92.25 110 VAL A N 1
ATOM 864 C CA . VAL A 1 110 ? 1.239 -0.786 7.242 1.00 92.25 110 VAL A CA 1
ATOM 865 C C . VAL A 1 110 ? 2.184 0.003 6.350 1.00 92.25 110 VAL A C 1
ATOM 867 O O . VAL A 1 110 ? 2.891 0.907 6.803 1.00 92.25 110 VAL A O 1
ATOM 870 N N . TRP A 1 111 ? 2.177 -0.323 5.065 1.00 92.00 111 TRP A N 1
ATOM 871 C CA . TRP A 1 111 ? 3.022 0.311 4.064 1.00 92.00 111 TRP A CA 1
ATOM 872 C C . TRP A 1 111 ? 2.148 0.894 2.973 1.00 92.00 111 TRP A C 1
ATOM 874 O O . TRP A 1 111 ? 1.422 0.157 2.312 1.00 92.00 111 TRP A O 1
ATOM 884 N N . LEU A 1 112 ? 2.228 2.203 2.760 1.00 93.06 112 LEU A N 1
ATOM 885 C CA . LEU A 1 112 ? 1.531 2.874 1.665 1.00 93.06 112 LEU A CA 1
ATOM 886 C C . LEU A 1 112 ? 2.503 3.159 0.539 1.00 93.06 112 LEU A C 1
ATOM 888 O O . LEU A 1 112 ? 3.651 3.519 0.789 1.00 93.06 112 LEU A O 1
ATOM 892 N N . ASP A 1 113 ? 2.067 2.981 -0.703 1.00 92.00 113 ASP A N 1
ATOM 893 C CA . ASP A 1 113 ? 2.953 3.236 -1.830 1.00 92.00 113 ASP A CA 1
ATOM 894 C C . ASP A 1 113 ? 3.487 4.677 -1.820 1.00 92.00 113 ASP A C 1
ATOM 896 O O . ASP A 1 113 ? 2.822 5.631 -1.405 1.00 92.00 113 ASP A O 1
ATOM 900 N N . ALA A 1 114 ? 4.702 4.839 -2.325 1.00 90.19 114 ALA A N 1
ATOM 901 C CA . ALA A 1 114 ? 5.345 6.126 -2.524 1.00 90.19 114 ALA A CA 1
ATOM 902 C C . ALA A 1 114 ? 5.610 6.414 -4.009 1.00 90.19 114 ALA A C 1
ATOM 904 O O . ALA A 1 114 ? 6.253 7.410 -4.305 1.00 90.19 114 ALA A O 1
ATOM 905 N N . PHE A 1 115 ? 5.133 5.585 -4.950 1.00 89.75 115 PHE A N 1
ATOM 906 C CA . PHE A 1 115 ? 5.440 5.719 -6.388 1.00 89.75 115 PHE A CA 1
ATOM 907 C C . PHE A 1 115 ? 4.274 6.159 -7.284 1.00 89.75 115 PHE A C 1
ATOM 909 O O . PHE A 1 115 ? 4.513 6.762 -8.325 1.00 89.75 115 PHE A O 1
ATOM 916 N N . THR A 1 116 ? 3.018 5.871 -6.940 1.00 89.75 116 THR A N 1
ATOM 917 C CA . THR A 1 116 ? 1.864 6.188 -7.805 1.00 89.75 116 THR A CA 1
ATOM 918 C C . THR A 1 116 ? 1.611 7.691 -7.881 1.00 89.75 116 THR A C 1
ATOM 920 O O . THR A 1 116 ? 1.395 8.331 -6.862 1.00 89.75 116 THR A O 1
ATOM 923 N N . LEU A 1 117 ? 1.616 8.276 -9.076 1.00 86.50 117 LEU A N 1
ATOM 924 C CA . LEU A 1 117 ? 1.508 9.724 -9.285 1.00 86.50 117 LEU A CA 1
ATOM 925 C C . LEU A 1 117 ? 0.089 10.272 -9.059 1.00 86.50 117 LEU A C 1
ATOM 927 O O . LEU A 1 117 ? -0.072 11.427 -8.661 1.00 86.50 117 LEU A O 1
ATOM 931 N N . ASP A 1 118 ? -0.947 9.467 -9.315 1.00 84.69 118 ASP A N 1
ATOM 932 C CA . ASP A 1 118 ? -2.337 9.873 -9.083 1.00 84.69 118 ASP A CA 1
ATOM 933 C C . ASP A 1 118 ? -2.701 9.750 -7.597 1.00 84.69 118 ASP A C 1
ATOM 935 O O . ASP A 1 118 ? -2.581 8.694 -6.984 1.00 84.69 118 ASP A O 1
ATOM 939 N N . ARG A 1 119 ? -3.266 10.816 -7.026 1.00 81.12 119 ARG A N 1
ATOM 940 C CA . ARG A 1 119 ? -3.791 10.845 -5.652 1.00 81.12 119 ARG A CA 1
ATOM 941 C C . ARG A 1 119 ? -4.989 9.920 -5.422 1.00 81.12 119 ARG A C 1
ATOM 943 O O . ARG A 1 119 ? -5.432 9.778 -4.284 1.00 81.12 119 ARG A O 1
ATOM 950 N N . LYS A 1 120 ? -5.601 9.384 -6.475 1.00 83.31 120 LYS A N 1
ATOM 951 C CA . LYS A 1 120 ? -6.681 8.390 -6.376 1.00 83.31 120 LYS A CA 1
ATOM 952 C C . LYS A 1 120 ? -6.172 6.954 -6.460 1.00 83.31 120 LYS A C 1
ATOM 954 O O . LYS A 1 120 ? -6.894 6.048 -6.063 1.00 83.31 120 LYS A O 1
ATOM 959 N N . ALA A 1 121 ? -4.952 6.759 -6.947 1.00 86.50 121 ALA A N 1
ATOM 960 C CA . ALA A 1 121 ? -4.326 5.458 -7.024 1.00 86.50 121 ALA A CA 1
ATOM 961 C C . ALA A 1 121 ? -3.438 5.263 -5.806 1.00 86.50 121 ALA A C 1
ATOM 963 O O . ALA A 1 121 ? -2.536 6.061 -5.582 1.00 86.50 121 ALA A O 1
ATOM 964 N N . VAL A 1 122 ? -3.703 4.236 -5.009 1.00 90.69 122 VAL A N 1
ATOM 965 C CA . VAL A 1 122 ? -2.882 3.900 -3.847 1.00 90.69 122 VAL A CA 1
ATOM 966 C C . VAL A 1 122 ? -2.921 2.401 -3.599 1.00 90.69 122 VAL A C 1
ATOM 968 O O . VAL A 1 122 ? -3.962 1.751 -3.741 1.00 90.69 122 VAL A O 1
ATOM 971 N N . HIS A 1 123 ? -1.763 1.874 -3.235 1.00 92.56 123 HIS A N 1
ATOM 972 C CA . HIS A 1 123 ? -1.579 0.519 -2.752 1.00 92.56 123 HIS A CA 1
ATOM 973 C C . HIS A 1 123 ? -1.186 0.543 -1.287 1.00 92.56 123 HIS A C 1
ATOM 975 O O . HIS A 1 123 ? -0.371 1.370 -0.871 1.00 92.56 123 HIS A O 1
ATOM 981 N N . MET A 1 124 ? -1.737 -0.396 -0.531 1.00 93.56 124 MET A N 1
ATOM 982 C CA . MET A 1 124 ? -1.355 -0.656 0.843 1.00 93.56 124 MET A CA 1
ATOM 983 C C . MET A 1 124 ? -0.919 -2.109 0.981 1.00 93.56 124 MET A C 1
ATOM 985 O O . MET A 1 124 ? -1.685 -3.014 0.655 1.00 93.56 124 MET A O 1
ATOM 989 N N . LEU A 1 125 ? 0.291 -2.318 1.487 1.00 92.56 125 LEU A N 1
ATOM 990 C CA . LEU A 1 125 ? 0.763 -3.625 1.922 1.00 92.56 125 LEU A CA 1
ATOM 991 C C . LEU A 1 125 ? 0.560 -3.756 3.427 1.00 92.56 125 LEU A C 1
ATOM 993 O O . LEU A 1 125 ? 0.815 -2.821 4.195 1.00 92.56 125 LEU A O 1
ATOM 997 N N . VAL A 1 126 ? 0.104 -4.932 3.831 1.00 91.44 126 VAL A N 1
ATOM 998 C CA . VAL A 1 126 ? -0.210 -5.267 5.214 1.00 91.44 126 VAL A CA 1
ATOM 999 C C . VAL A 1 126 ? 0.322 -6.658 5.510 1.00 91.44 126 VAL A C 1
ATOM 1001 O O . VAL A 1 126 ? 0.137 -7.579 4.721 1.00 91.44 126 VAL A O 1
ATOM 1004 N N . THR A 1 127 ? 0.983 -6.822 6.649 1.00 87.81 127 THR A N 1
ATOM 1005 C CA . THR A 1 127 ? 1.448 -8.132 7.105 1.00 87.81 127 THR A CA 1
ATOM 1006 C C . THR A 1 127 ? 1.415 -8.204 8.625 1.00 87.81 127 THR A C 1
ATOM 1008 O O . THR A 1 127 ? 1.650 -7.209 9.313 1.00 87.81 127 THR A O 1
ATOM 1011 N N . THR A 1 128 ? 1.121 -9.391 9.153 1.00 84.12 128 THR A N 1
ATOM 1012 C CA . THR A 1 128 ? 1.247 -9.702 10.583 1.00 84.12 128 THR A CA 1
ATOM 1013 C C . THR A 1 128 ? 2.690 -9.994 10.992 1.00 84.12 128 THR A C 1
ATOM 1015 O O . THR A 1 128 ? 2.985 -9.986 12.182 1.00 84.12 128 THR A O 1
ATOM 1018 N N . ASP A 1 129 ? 3.580 -10.249 10.027 1.00 84.62 129 ASP A N 1
ATOM 1019 C CA . ASP A 1 129 ? 5.008 -10.473 10.250 1.00 84.62 129 ASP A CA 1
ATOM 1020 C C . ASP A 1 129 ? 5.829 -9.465 9.427 1.00 84.62 129 ASP A C 1
ATOM 1022 O O . ASP A 1 129 ? 6.251 -9.764 8.306 1.00 84.62 129 ASP A O 1
ATOM 1026 N N . PRO A 1 130 ? 6.046 -8.244 9.949 1.00 81.94 130 PRO A N 1
ATOM 1027 C CA . PRO A 1 130 ? 6.828 -7.215 9.275 1.00 81.94 130 PRO A CA 1
ATOM 1028 C C . PRO A 1 130 ? 8.206 -7.707 8.815 1.00 81.94 130 PRO A C 1
ATOM 1030 O O . PRO A 1 130 ? 8.629 -7.364 7.711 1.00 81.94 130 PRO A O 1
ATOM 1033 N N . GLU A 1 131 ? 8.885 -8.521 9.621 1.00 80.69 131 GLU A N 1
ATOM 1034 C CA . GLU A 1 131 ? 10.252 -8.976 9.344 1.00 80.69 131 GLU A CA 1
ATOM 1035 C C . GLU A 1 131 ? 10.320 -9.937 8.144 1.00 80.69 131 GLU A C 1
ATOM 1037 O O . GLU A 1 131 ? 11.356 -10.035 7.489 1.00 80.69 131 GLU A O 1
ATOM 1042 N N . SER A 1 132 ? 9.206 -10.595 7.797 1.00 73.31 132 SER A N 1
ATOM 1043 C CA . SER A 1 132 ? 9.107 -11.442 6.597 1.00 73.31 132 SER A CA 1
ATOM 1044 C C . SER A 1 132 ? 9.139 -10.660 5.279 1.00 73.31 132 SER A C 1
ATOM 1046 O O . SER A 1 132 ? 9.520 -11.204 4.239 1.00 73.31 132 SER A O 1
ATOM 1048 N N . LEU A 1 133 ? 8.768 -9.375 5.301 1.00 73.06 133 LEU A N 1
ATOM 1049 C CA . LEU A 1 133 ? 8.728 -8.549 4.102 1.00 73.06 133 LEU A CA 1
ATOM 1050 C C . LEU A 1 133 ? 10.164 -8.196 3.694 1.00 73.06 133 LEU A C 1
ATOM 1052 O O . LEU A 1 133 ? 10.805 -7.358 4.328 1.00 73.06 133 LEU A O 1
ATOM 1056 N N . VAL A 1 134 ? 10.667 -8.809 2.617 1.00 65.81 134 VAL A N 1
ATOM 1057 C CA . VAL A 1 134 ? 11.995 -8.484 2.063 1.00 65.81 134 VAL A CA 1
ATOM 1058 C C . VAL A 1 134 ? 12.022 -7.013 1.644 1.00 65.81 134 VAL A C 1
ATOM 1060 O O . VAL A 1 134 ? 11.363 -6.637 0.672 1.00 65.81 134 VAL A O 1
ATOM 1063 N N . ARG A 1 135 ? 12.799 -6.199 2.366 1.00 69.19 135 ARG A N 1
ATOM 1064 C CA . ARG A 1 135 ? 12.963 -4.758 2.137 1.00 69.19 135 ARG A CA 1
ATOM 1065 C C . ARG A 1 135 ? 14.394 -4.472 1.743 1.00 69.19 135 ARG A C 1
ATOM 1067 O O . ARG A 1 135 ? 15.321 -4.837 2.459 1.00 69.19 135 ARG A O 1
ATOM 1074 N N . ILE A 1 136 ? 14.561 -3.780 0.628 1.00 68.38 136 ILE A N 1
ATOM 1075 C CA . ILE A 1 136 ? 15.873 -3.314 0.187 1.00 68.38 136 ILE A CA 1
ATOM 1076 C C . ILE A 1 136 ? 15.992 -1.843 0.599 1.00 68.38 136 ILE A C 1
ATOM 1078 O O . ILE A 1 136 ? 15.159 -1.042 0.168 1.00 68.38 136 ILE A O 1
ATOM 1082 N N . PRO A 1 137 ? 16.970 -1.454 1.434 1.00 64.94 137 PRO A N 1
ATOM 1083 C CA . PRO A 1 137 ? 17.177 -0.061 1.807 1.00 64.94 137 PRO A CA 1
ATOM 1084 C C . PRO A 1 137 ? 17.498 0.833 0.602 1.00 64.94 137 PRO A C 1
ATOM 1086 O O . PRO A 1 137 ? 18.038 0.404 -0.428 1.00 64.94 137 PRO A O 1
ATOM 1089 N N . SER A 1 138 ? 17.225 2.132 0.752 1.00 60.38 138 SER A N 1
ATOM 1090 C CA . SER A 1 138 ? 17.445 3.131 -0.301 1.00 60.38 138 SER A CA 1
ATOM 1091 C C . SER A 1 138 ? 18.896 3.162 -0.815 1.00 60.38 138 SER A C 1
ATOM 1093 O O . SER A 1 138 ? 19.108 3.348 -2.011 1.00 60.38 138 SER A O 1
ATOM 1095 N N . GLY A 1 139 ? 19.884 2.871 0.039 1.00 57.12 139 GLY A N 1
ATOM 1096 C CA . GLY A 1 139 ? 21.312 2.881 -0.310 1.00 57.12 139 GLY A CA 1
ATOM 1097 C C . GLY A 1 139 ? 21.892 1.590 -0.910 1.00 57.12 139 GLY A C 1
ATOM 1098 O O . GLY A 1 139 ? 23.050 1.596 -1.323 1.00 57.12 139 GLY A O 1
ATOM 1099 N N . GLU A 1 140 ? 21.143 0.484 -0.966 1.00 60.62 140 GLU A N 1
ATOM 1100 C CA . GLU A 1 140 ? 21.697 -0.817 -1.373 1.00 60.62 140 GLU A CA 1
ATOM 1101 C C . GLU A 1 140 ? 21.716 -1.002 -2.900 1.00 60.62 140 GLU A C 1
ATOM 1103 O O . GLU A 1 140 ? 20.754 -1.438 -3.530 1.00 60.62 140 GLU A O 1
ATOM 1108 N N . THR A 1 141 ? 22.828 -0.654 -3.539 1.00 54.38 141 THR A N 1
ATOM 1109 C CA . THR A 1 141 ? 22.977 -0.738 -5.003 1.00 54.38 141 THR A CA 1
ATOM 1110 C C . THR A 1 141 ? 23.402 -2.116 -5.509 1.00 54.38 141 THR A C 1
ATOM 1112 O O . THR A 1 141 ? 23.346 -2.360 -6.713 1.00 54.38 141 THR A O 1
ATOM 1115 N N . ASN A 1 142 ? 23.823 -3.017 -4.617 1.00 51.91 142 ASN A N 1
ATOM 1116 C CA . ASN A 1 142 ? 24.534 -4.238 -4.979 1.00 51.91 142 ASN A CA 1
ATOM 1117 C C . ASN A 1 142 ? 23.686 -5.487 -4.699 1.00 51.91 142 ASN A C 1
ATOM 1119 O O . ASN A 1 142 ? 23.901 -6.203 -3.731 1.00 51.91 142 ASN A O 1
ATOM 1123 N N . LEU A 1 143 ? 22.698 -5.736 -5.556 1.00 61.50 143 LEU A N 1
ATOM 1124 C CA . LEU A 1 143 ? 21.847 -6.927 -5.485 1.00 61.50 143 LEU A CA 1
ATOM 1125 C C . LEU A 1 143 ? 22.443 -8.046 -6.351 1.00 61.50 143 LEU A C 1
ATOM 1127 O O . LEU A 1 143 ? 21.899 -8.348 -7.406 1.00 61.50 143 LEU A O 1
ATOM 1131 N N . ASP A 1 144 ? 23.585 -8.615 -5.951 1.00 57.78 144 ASP A N 1
ATOM 1132 C CA . ASP A 1 144 ? 24.187 -9.845 -6.513 1.00 57.78 144 ASP A CA 1
ATOM 1133 C C . ASP A 1 144 ? 24.115 -9.994 -8.050 1.00 57.78 144 ASP A C 1
ATOM 1135 O O . ASP A 1 144 ? 23.721 -11.032 -8.589 1.00 57.78 144 ASP A O 1
ATOM 1139 N N . GLY A 1 145 ? 24.455 -8.933 -8.788 1.00 57.88 145 GLY A N 1
ATOM 1140 C CA . GLY A 1 145 ? 24.449 -8.945 -10.254 1.00 57.88 145 GLY A CA 1
ATOM 1141 C C . GLY A 1 145 ? 23.067 -9.098 -10.905 1.00 57.88 145 GLY A C 1
ATOM 1142 O O . GLY A 1 145 ? 23.010 -9.396 -12.091 1.00 57.88 145 GLY A O 1
ATOM 1143 N N . LYS A 1 146 ? 21.964 -8.916 -10.168 1.00 68.38 146 LYS A N 1
ATOM 1144 C CA . LYS A 1 146 ? 20.597 -8.917 -10.706 1.00 68.38 146 LYS A CA 1
ATOM 1145 C C . LYS A 1 146 ? 20.291 -7.602 -11.427 1.00 68.38 146 LYS A C 1
ATOM 1147 O O . LYS A 1 146 ? 20.670 -6.522 -10.976 1.00 68.38 146 LYS A O 1
ATOM 1152 N N . ALA A 1 147 ? 19.534 -7.698 -12.516 1.00 78.44 147 ALA A N 1
ATOM 1153 C CA . ALA A 1 147 ? 18.932 -6.556 -13.195 1.00 78.44 147 ALA A CA 1
ATOM 1154 C C . ALA A 1 147 ? 17.870 -5.908 -12.291 1.00 78.44 147 ALA A C 1
ATOM 1156 O O . ALA A 1 147 ? 16.888 -6.554 -11.921 1.00 78.44 147 ALA A O 1
ATOM 1157 N N . VAL A 1 148 ? 18.070 -4.645 -11.909 1.00 81.75 148 VAL A N 1
ATOM 1158 C CA . VAL A 1 148 ? 17.227 -3.945 -10.927 1.00 81.75 148 VAL A CA 1
ATOM 1159 C C . VAL A 1 148 ? 16.774 -2.606 -11.482 1.00 81.75 148 VAL A C 1
ATOM 1161 O O . VAL A 1 148 ? 17.580 -1.840 -12.006 1.00 81.75 148 VAL A O 1
ATOM 1164 N N . VAL A 1 149 ? 15.490 -2.302 -11.307 1.00 85.88 149 VAL A N 1
ATOM 1165 C CA . VAL A 1 149 ? 14.893 -1.010 -11.656 1.00 85.88 149 VAL A CA 1
ATOM 1166 C C . VAL A 1 149 ? 14.236 -0.430 -10.420 1.00 85.88 149 VAL A C 1
ATOM 1168 O O . VAL A 1 149 ? 13.301 -1.007 -9.874 1.00 85.88 149 VAL A O 1
ATOM 1171 N N . ARG A 1 150 ? 14.715 0.728 -9.972 1.00 86.06 150 ARG A N 1
ATOM 1172 C CA . ARG A 1 150 ? 14.142 1.452 -8.833 1.00 86.06 150 ARG A CA 1
ATOM 1173 C C . ARG A 1 150 ? 13.128 2.462 -9.339 1.00 86.06 150 ARG A C 1
ATOM 1175 O O . ARG A 1 150 ? 13.505 3.377 -10.072 1.00 86.06 150 ARG A O 1
ATOM 1182 N N . LEU A 1 151 ? 11.862 2.312 -8.946 1.00 88.31 151 LEU A N 1
ATOM 1183 C CA . LEU A 1 151 ? 10.899 3.373 -9.207 1.00 88.31 151 LEU A CA 1
ATOM 1184 C C . LEU A 1 151 ? 11.166 4.558 -8.273 1.00 88.31 151 LEU A C 1
ATOM 1186 O O . LEU A 1 151 ? 11.490 4.369 -7.097 1.00 88.31 151 LEU A O 1
ATOM 1190 N N . PRO A 1 152 ? 11.039 5.788 -8.788 1.00 87.12 152 PRO A N 1
ATOM 1191 C CA . PRO A 1 152 ? 11.228 6.983 -7.988 1.00 87.12 152 PRO A CA 1
ATOM 1192 C C . PRO A 1 152 ? 10.125 7.105 -6.933 1.00 87.12 152 PRO A C 1
ATOM 11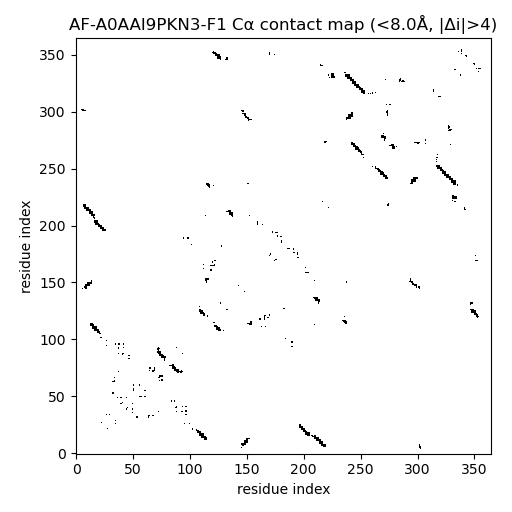94 O O . PRO A 1 152 ? 8.956 6.811 -7.186 1.00 87.12 152 PRO A O 1
ATOM 1197 N N . SER A 1 153 ? 10.505 7.594 -5.755 1.00 86.38 153 SER A N 1
ATOM 1198 C CA . SER A 1 153 ? 9.543 8.020 -4.737 1.00 86.38 153 SER A CA 1
ATOM 1199 C C . SER A 1 153 ? 8.992 9.407 -5.075 1.00 86.38 153 SER A C 1
ATOM 1201 O O . SER A 1 153 ? 9.707 10.264 -5.601 1.00 86.38 153 SER A O 1
ATOM 1203 N N . ARG A 1 154 ? 7.727 9.659 -4.742 1.00 85.56 154 ARG A N 1
ATOM 1204 C CA . ARG A 1 154 ? 7.094 10.974 -4.836 1.00 85.56 154 ARG A CA 1
ATOM 1205 C C . ARG A 1 154 ? 7.759 11.947 -3.866 1.00 85.56 154 ARG A C 1
ATOM 1207 O O . ARG A 1 154 ? 7.884 11.663 -2.679 1.00 85.56 154 ARG A O 1
ATOM 1214 N N . GLY A 1 155 ? 8.120 13.132 -4.352 1.00 72.12 155 GLY A N 1
ATOM 1215 C CA . GLY A 1 155 ? 8.590 14.226 -3.502 1.00 72.12 155 GLY A CA 1
ATOM 1216 C C . GLY A 1 155 ? 7.427 15.100 -3.032 1.00 72.12 155 GLY A C 1
ATOM 1217 O O . GLY A 1 155 ? 6.886 15.862 -3.836 1.00 72.12 155 GLY A O 1
ATOM 1218 N N . HIS A 1 156 ? 7.045 15.027 -1.751 1.00 68.44 156 HIS A N 1
ATOM 1219 C CA . HIS A 1 156 ? 5.969 15.859 -1.191 1.00 68.44 156 HIS A CA 1
ATOM 1220 C C . HIS A 1 156 ? 6.332 16.504 0.157 1.00 68.44 156 HIS A C 1
ATOM 1222 O O . HIS A 1 156 ? 6.817 15.813 1.052 1.00 68.44 156 HIS A O 1
ATOM 1228 N N . PRO A 1 157 ? 6.031 17.805 0.349 1.00 56.50 157 PRO A N 1
ATOM 1229 C CA . PRO A 1 157 ? 6.287 18.504 1.610 1.00 56.50 157 PRO A CA 1
ATOM 1230 C C . PRO A 1 157 ? 5.318 18.116 2.748 1.00 56.50 157 PRO A C 1
ATOM 1232 O O . PRO A 1 157 ? 5.667 18.292 3.910 1.00 56.50 157 PRO A O 1
ATOM 1235 N N . TYR A 1 158 ? 4.138 17.550 2.446 1.00 67.56 158 TYR A N 1
ATOM 1236 C CA . TYR A 1 158 ? 3.111 17.156 3.432 1.00 67.56 158 TYR A CA 1
ATOM 1237 C C . TYR A 1 158 ? 2.710 15.677 3.305 1.00 67.56 158 TYR A C 1
ATOM 1239 O O . TYR A 1 158 ? 1.535 15.352 3.138 1.00 67.56 158 TYR A O 1
ATOM 1247 N N . HIS A 1 159 ? 3.698 14.780 3.362 1.00 80.25 159 HIS A N 1
ATOM 1248 C CA . HIS A 1 159 ? 3.517 13.345 3.104 1.00 80.25 159 HIS A CA 1
ATOM 1249 C C . HIS A 1 159 ? 2.398 12.702 3.947 1.00 80.25 159 HIS A C 1
ATOM 1251 O O . HIS A 1 159 ? 1.490 12.109 3.377 1.00 80.25 159 HIS A O 1
ATOM 1257 N N . LEU A 1 160 ? 2.382 12.898 5.274 1.00 85.38 160 LEU A N 1
ATOM 1258 C CA . LEU A 1 160 ? 1.397 12.251 6.151 1.00 85.38 160 LEU A CA 1
ATOM 1259 C C . LEU A 1 160 ? -0.050 12.665 5.842 1.00 85.38 160 LEU A C 1
ATOM 1261 O O . LEU A 1 160 ? -0.940 11.822 5.843 1.00 85.38 160 LEU A O 1
ATOM 1265 N N . PHE A 1 161 ? -0.304 13.952 5.588 1.00 85.81 161 PHE A N 1
ATOM 1266 C CA . PHE A 1 161 ? -1.660 14.432 5.301 1.00 85.81 161 PHE A CA 1
ATOM 1267 C C . PHE A 1 161 ? -2.175 13.898 3.958 1.00 85.81 161 PHE A C 1
ATOM 1269 O O . PHE A 1 161 ? -3.323 13.449 3.860 1.00 85.81 161 PHE A O 1
ATOM 1276 N N . ASP A 1 162 ? -1.317 13.920 2.934 1.00 88.06 162 ASP A N 1
ATOM 1277 C CA . ASP A 1 162 ? -1.650 13.377 1.618 1.00 88.06 162 ASP A CA 1
ATOM 1278 C C . ASP A 1 162 ? -1.879 11.858 1.714 1.00 88.06 162 ASP A C 1
ATOM 1280 O O . ASP A 1 162 ? -2.886 11.366 1.204 1.00 88.06 162 ASP A O 1
ATOM 1284 N N . ASP A 1 163 ? -1.028 11.115 2.425 1.00 89.06 163 ASP A N 1
ATOM 1285 C CA . ASP A 1 163 ? -1.163 9.661 2.555 1.00 89.06 163 ASP A CA 1
ATOM 1286 C C . ASP A 1 163 ? -2.339 9.242 3.448 1.00 89.06 163 ASP A C 1
ATOM 1288 O O . ASP A 1 163 ? -3.041 8.294 3.103 1.00 89.06 163 ASP A O 1
ATOM 1292 N N . ALA A 1 164 ? -2.660 9.989 4.508 1.00 90.69 164 ALA A N 1
ATOM 1293 C CA . ALA A 1 164 ? -3.887 9.776 5.278 1.00 90.69 164 ALA A CA 1
ATOM 1294 C C . ALA A 1 164 ? -5.143 9.988 4.412 1.00 90.69 164 ALA A C 1
ATOM 1296 O O . ALA A 1 164 ? -6.086 9.198 4.464 1.00 90.69 164 ALA A O 1
ATOM 1297 N N . SER A 1 165 ? -5.139 11.011 3.552 1.00 89.50 165 SER A N 1
ATOM 1298 C CA . SER A 1 165 ? -6.242 11.268 2.615 1.00 89.50 165 SER A CA 1
ATOM 1299 C C . SER A 1 165 ? -6.378 10.170 1.556 1.00 89.50 165 SER A C 1
ATOM 1301 O O . SER A 1 165 ? -7.486 9.840 1.129 1.00 89.50 165 SER A O 1
ATOM 1303 N N . ARG A 1 166 ? -5.254 9.603 1.107 1.00 90.62 166 ARG A N 1
ATOM 1304 C CA . ARG A 1 166 ? -5.223 8.491 0.147 1.00 90.62 166 ARG A CA 1
ATOM 1305 C C . ARG A 1 166 ? -5.703 7.199 0.790 1.00 90.62 166 ARG A C 1
ATOM 1307 O O . ARG A 1 166 ? -6.557 6.534 0.210 1.00 90.62 166 ARG A O 1
ATOM 1314 N N . LEU A 1 167 ? -5.241 6.901 2.003 1.00 92.12 167 LEU A N 1
ATOM 1315 C CA . LEU A 1 167 ? -5.729 5.784 2.805 1.00 92.12 167 LEU A CA 1
ATOM 1316 C C . LEU A 1 167 ? -7.244 5.871 3.004 1.00 92.12 167 LEU A C 1
ATOM 1318 O O . LEU A 1 167 ? -7.934 4.873 2.821 1.00 92.12 167 LEU A O 1
ATOM 1322 N N . HIS A 1 168 ? -7.763 7.073 3.275 1.00 90.62 168 HIS A N 1
ATOM 1323 C CA . HIS A 1 168 ? -9.198 7.277 3.438 1.00 90.62 168 HIS A CA 1
ATOM 1324 C C . HIS A 1 168 ? -10.023 6.905 2.207 1.00 90.62 168 HIS A C 1
ATOM 1326 O O . HIS A 1 168 ? -11.109 6.346 2.321 1.00 90.62 168 HIS A O 1
ATOM 1332 N N . ARG A 1 169 ? -9.488 7.166 1.014 1.00 89.06 169 ARG A N 1
ATOM 1333 C CA . ARG A 1 169 ? -10.123 6.751 -0.244 1.00 89.06 169 ARG A CA 1
ATOM 1334 C C . ARG A 1 169 ? -9.957 5.264 -0.523 1.00 89.06 169 ARG A C 1
ATOM 1336 O O . ARG A 1 169 ? -10.815 4.680 -1.176 1.00 89.06 169 ARG A O 1
ATOM 1343 N N . LEU A 1 170 ? -8.841 4.678 -0.091 1.00 91.25 170 LEU A N 1
ATOM 1344 C CA . LEU A 1 170 ? -8.558 3.263 -0.293 1.00 91.25 170 LEU A CA 1
ATOM 1345 C C . LEU A 1 170 ? -9.460 2.385 0.567 1.00 91.25 170 LEU A C 1
ATOM 1347 O O . LEU A 1 170 ? -9.993 1.404 0.064 1.00 91.25 170 LEU A O 1
ATOM 1351 N N . LEU A 1 171 ? -9.610 2.726 1.846 1.00 91.38 171 LEU A N 1
ATOM 1352 C CA . LEU A 1 171 ? -10.361 1.947 2.823 1.00 91.38 171 LEU A CA 1
ATOM 1353 C C . LEU A 1 171 ? -11.842 2.334 2.814 1.00 91.38 171 LEU A C 1
ATOM 1355 O O . LEU A 1 171 ? -12.329 3.002 3.725 1.00 91.38 171 LEU A O 1
ATOM 1359 N N . SER A 1 172 ? -12.563 1.871 1.788 1.00 88.25 172 SER A N 1
ATOM 1360 C CA . SER A 1 172 ? -14.023 1.736 1.871 1.00 88.25 172 SER A CA 1
ATOM 1361 C C . SER A 1 172 ? -14.411 0.817 3.036 1.00 88.25 172 SER A C 1
ATOM 1363 O O . SER A 1 172 ? -13.567 0.078 3.543 1.00 88.25 172 SER A O 1
ATOM 1365 N N . GLN A 1 173 ? -15.683 0.822 3.445 1.00 83.44 173 GLN A N 1
ATOM 1366 C CA . GLN A 1 173 ? -16.156 -0.040 4.538 1.00 83.44 173 GLN A CA 1
ATOM 1367 C C . GLN A 1 173 ? -15.799 -1.518 4.312 1.00 83.44 173 GLN A C 1
ATOM 1369 O O . GLN A 1 173 ? -15.235 -2.141 5.206 1.00 83.44 173 GLN A O 1
ATOM 1374 N N . ASP A 1 174 ? -15.982 -2.040 3.097 1.00 89.31 174 ASP A N 1
ATOM 1375 C CA . ASP A 1 174 ? -15.638 -3.432 2.762 1.00 89.31 174 ASP A CA 1
ATOM 1376 C C . ASP A 1 174 ? -14.135 -3.721 2.892 1.00 89.31 174 ASP A C 1
ATOM 1378 O O . ASP A 1 174 ? -13.713 -4.759 3.408 1.00 89.31 174 ASP A O 1
ATOM 1382 N N . LYS A 1 175 ? -13.291 -2.778 2.456 1.00 91.88 175 LYS A N 1
ATOM 1383 C CA . LYS A 1 175 ? -11.831 -2.908 2.557 1.00 91.88 175 LYS A CA 1
ATOM 1384 C C . LYS A 1 175 ? -11.345 -2.742 3.991 1.00 91.88 175 LYS A C 1
ATOM 1386 O O . LYS A 1 175 ? -10.392 -3.409 4.381 1.00 91.88 175 LYS A O 1
ATOM 1391 N N . LEU A 1 176 ? -12.005 -1.898 4.783 1.00 93.56 176 LEU A N 1
ATOM 1392 C CA . LEU A 1 176 ? -11.753 -1.781 6.215 1.00 93.56 176 LEU A CA 1
ATOM 1393 C C . LEU A 1 176 ? -12.150 -3.070 6.944 1.00 93.56 176 LEU A C 1
ATOM 1395 O O . LEU A 1 176 ? -11.373 -3.549 7.762 1.00 93.56 176 LEU A O 1
ATOM 1399 N N . ALA A 1 177 ? -13.296 -3.668 6.614 1.00 93.19 177 ALA A N 1
ATOM 1400 C CA . ALA A 1 177 ? -13.717 -4.952 7.170 1.00 93.19 177 ALA A CA 1
ATOM 1401 C C . ALA A 1 177 ? -12.726 -6.069 6.810 1.00 93.19 177 ALA A C 1
ATOM 1403 O O . ALA A 1 177 ? -12.307 -6.825 7.683 1.00 93.19 177 ALA A O 1
ATOM 1404 N N . THR A 1 178 ? -12.270 -6.109 5.554 1.00 92.88 178 THR A N 1
ATOM 1405 C CA . THR A 1 178 ? -11.225 -7.037 5.088 1.00 92.88 178 THR A CA 1
ATOM 1406 C C . THR A 1 178 ? -9.924 -6.850 5.874 1.00 92.88 178 THR A C 1
ATOM 1408 O O . THR A 1 178 ? -9.319 -7.816 6.340 1.00 92.88 178 THR A O 1
ATOM 1411 N N . LEU A 1 179 ? -9.506 -5.597 6.071 1.00 93.94 179 LEU A N 1
ATOM 1412 C CA . LEU A 1 179 ? -8.312 -5.258 6.838 1.00 93.94 179 LEU A CA 1
ATOM 1413 C C . LEU A 1 179 ? -8.429 -5.671 8.309 1.00 93.94 179 LEU A C 1
ATOM 1415 O O . LEU A 1 179 ? -7.490 -6.236 8.866 1.00 93.94 179 LEU A O 1
ATOM 1419 N N . LEU A 1 180 ? -9.577 -5.410 8.933 1.00 93.50 180 LEU A N 1
ATOM 1420 C CA . LEU A 1 180 ? -9.856 -5.840 10.299 1.00 93.50 180 LEU A CA 1
ATOM 1421 C C . LEU A 1 180 ? -9.864 -7.364 10.397 1.00 93.50 180 LEU A C 1
ATOM 1423 O O . LEU A 1 180 ? -9.253 -7.887 11.315 1.00 93.50 180 LEU A O 1
ATOM 1427 N N . GLY A 1 181 ? -10.459 -8.081 9.441 1.00 92.31 181 GLY A N 1
ATOM 1428 C CA . GLY A 1 181 ? -10.462 -9.547 9.417 1.00 92.31 181 GLY A CA 1
ATOM 1429 C C . GLY A 1 181 ? -9.057 -10.147 9.302 1.00 92.31 181 GLY A C 1
ATOM 1430 O O . GLY A 1 181 ? -8.775 -11.189 9.892 1.00 92.31 181 GLY A O 1
ATOM 1431 N N . HIS A 1 182 ? -8.141 -9.455 8.617 1.00 91.50 182 HIS A N 1
ATOM 1432 C CA . HIS A 1 182 ? -6.736 -9.857 8.546 1.00 91.50 182 HIS A CA 1
ATOM 1433 C C . HIS A 1 182 ? -6.038 -9.814 9.918 1.00 91.50 182 HIS A C 1
ATOM 1435 O O . HIS A 1 182 ? -5.278 -10.729 10.249 1.00 91.50 182 HIS A O 1
ATOM 1441 N N . PHE A 1 183 ? -6.297 -8.777 10.722 1.00 90.62 183 PHE A N 1
ATOM 1442 C CA . PHE A 1 183 ? -5.690 -8.612 12.049 1.00 90.62 183 PHE A CA 1
ATOM 1443 C C . PHE A 1 183 ? -6.454 -9.339 13.161 1.00 90.62 183 PHE A C 1
ATOM 1445 O O . PHE A 1 183 ? -5.848 -9.945 14.042 1.00 90.62 183 PHE A O 1
ATOM 1452 N N . TRP A 1 184 ? -7.780 -9.293 13.129 1.00 91.12 184 TRP A N 1
ATOM 1453 C CA . TRP A 1 184 ? -8.690 -9.881 14.106 1.00 91.12 184 TRP A CA 1
ATOM 1454 C C . TRP A 1 184 ? -9.255 -11.185 13.559 1.00 91.12 184 TRP A C 1
ATOM 1456 O O . TRP A 1 184 ? -10.449 -11.303 13.269 1.00 91.12 184 TRP A O 1
ATOM 1466 N N . ARG A 1 185 ? -8.377 -12.182 13.426 1.00 86.81 185 ARG A N 1
ATOM 1467 C CA . ARG A 1 185 ? -8.792 -13.527 13.021 1.00 86.81 185 ARG A CA 1
ATOM 1468 C C . ARG A 1 185 ? -9.909 -14.026 13.946 1.00 86.81 185 ARG A C 1
ATOM 1470 O O . ARG A 1 185 ? -9.900 -13.756 15.153 1.00 86.81 185 ARG A O 1
ATOM 1477 N N . ASP A 1 186 ? -10.879 -14.713 13.351 1.00 90.00 186 ASP A N 1
ATOM 1478 C CA . ASP A 1 186 ? -12.052 -15.281 14.025 1.00 90.00 186 ASP A CA 1
ATOM 1479 C C . ASP A 1 186 ? -13.037 -14.243 14.613 1.00 90.00 186 ASP A C 1
ATOM 1481 O O . ASP A 1 186 ? -13.831 -14.568 15.495 1.00 90.00 186 ASP A O 1
ATOM 1485 N N . ALA A 1 187 ? -13.003 -12.985 14.153 1.00 92.00 187 ALA A N 1
ATOM 1486 C CA . ALA A 1 187 ? -13.902 -11.914 14.609 1.00 92.00 187 ALA A CA 1
ATOM 1487 C C . ALA A 1 187 ? -14.886 -11.423 13.528 1.00 92.00 187 ALA A C 1
ATOM 1489 O O . ALA A 1 187 ? -15.381 -10.302 13.619 1.00 92.00 187 ALA A O 1
ATOM 1490 N N . GLU A 1 188 ? -15.176 -12.240 12.513 1.00 93.31 188 GLU A N 1
ATOM 1491 C CA . GLU A 1 188 ? -15.988 -11.854 11.347 1.00 93.31 188 GLU A CA 1
ATOM 1492 C C . GLU A 1 188 ? -17.364 -11.292 11.730 1.00 93.31 188 GLU A C 1
ATOM 1494 O O . GLU A 1 188 ? -17.745 -10.225 11.251 1.00 93.31 188 GLU A O 1
ATOM 1499 N N . SER A 1 189 ? -18.082 -11.955 12.646 1.00 93.31 189 SER A N 1
ATOM 1500 C CA . SER A 1 189 ? -19.393 -11.486 13.116 1.00 93.31 189 SER A CA 1
ATOM 1501 C C . SER A 1 189 ? -19.302 -10.150 13.853 1.00 93.31 189 SER A C 1
ATOM 1503 O O . SER A 1 189 ? -20.097 -9.249 13.605 1.00 93.31 189 SER A O 1
ATOM 1505 N N . LEU A 1 190 ? -18.292 -9.987 14.712 1.00 94.50 190 LEU A N 1
ATOM 1506 C CA . LEU A 1 190 ? -18.071 -8.751 15.461 1.00 94.50 190 LEU A CA 1
ATOM 1507 C C . LEU A 1 190 ? -17.738 -7.580 14.529 1.00 94.50 190 LEU A C 1
ATOM 1509 O O . LEU A 1 190 ? -18.225 -6.473 14.737 1.00 94.50 190 LEU A O 1
ATOM 1513 N N . ILE A 1 191 ? -16.916 -7.826 13.504 1.00 93.88 191 ILE A N 1
ATOM 1514 C CA . ILE A 1 191 ? -16.578 -6.826 12.489 1.00 93.88 191 ILE A CA 1
ATOM 1515 C C . ILE A 1 191 ? -17.838 -6.437 11.720 1.00 93.88 191 ILE A C 1
ATOM 1517 O O . ILE A 1 191 ? -18.117 -5.249 11.608 1.00 93.88 191 ILE A O 1
ATOM 1521 N N . ALA A 1 192 ? -18.614 -7.409 11.235 1.00 93.69 192 ALA A N 1
ATOM 1522 C CA . ALA A 1 192 ? -19.833 -7.143 10.474 1.00 93.69 192 ALA A CA 1
ATOM 1523 C C . ALA A 1 192 ? -20.854 -6.304 11.263 1.00 93.69 192 ALA A C 1
ATOM 1525 O O . ALA A 1 192 ? -21.488 -5.420 10.696 1.00 93.69 192 ALA A O 1
ATOM 1526 N N . GLU A 1 193 ? -20.991 -6.551 12.567 1.00 93.62 193 GLU A N 1
ATOM 1527 C CA . GLU A 1 193 ? -21.934 -5.824 13.425 1.00 93.62 193 GLU A CA 1
ATOM 1528 C C . GLU A 1 193 ? -21.478 -4.401 13.784 1.00 93.62 193 GLU A C 1
ATOM 1530 O O . GLU A 1 193 ? -22.321 -3.536 14.018 1.00 93.62 193 GLU A O 1
ATOM 1535 N N . GLU A 1 194 ? -20.168 -4.142 13.846 1.00 95.00 194 GLU A N 1
ATOM 1536 C CA . GLU A 1 194 ? -19.629 -2.883 14.385 1.00 95.00 194 GLU A CA 1
ATOM 1537 C C . GLU A 1 194 ? -18.836 -2.046 13.364 1.00 95.00 194 GLU A C 1
ATOM 1539 O O . GLU A 1 194 ? -18.366 -0.960 13.706 1.00 95.00 194 GLU A O 1
ATOM 1544 N N . ILE A 1 195 ? -18.708 -2.485 12.104 1.00 94.69 195 ILE A N 1
ATOM 1545 C CA . ILE A 1 195 ? -17.905 -1.806 11.068 1.00 94.69 195 ILE A CA 1
ATOM 1546 C C . ILE A 1 195 ? -18.280 -0.330 10.871 1.00 94.69 195 ILE A C 1
ATOM 1548 O O . ILE A 1 195 ? -17.399 0.507 10.687 1.00 94.69 195 ILE A O 1
ATOM 1552 N N . ASP A 1 196 ? -19.563 0.019 10.983 1.00 94.00 196 ASP A N 1
ATOM 1553 C CA . ASP A 1 196 ? -20.054 1.397 10.837 1.00 94.00 196 ASP A CA 1
ATOM 1554 C C . ASP A 1 196 ? -19.556 2.342 11.943 1.00 94.00 196 ASP A C 1
ATOM 1556 O O . ASP A 1 196 ? -19.518 3.567 11.775 1.00 94.00 196 ASP A O 1
ATOM 1560 N N . ASN A 1 197 ? -19.165 1.775 13.085 1.00 94.19 197 ASN A N 1
ATOM 1561 C CA . ASN A 1 197 ? -18.631 2.493 14.235 1.00 94.19 197 ASN A CA 1
ATOM 1562 C C . ASN A 1 197 ? -17.097 2.473 14.279 1.00 94.19 197 ASN A C 1
ATOM 1564 O O . ASN A 1 197 ? -16.515 3.133 15.149 1.00 94.19 197 ASN A O 1
ATOM 1568 N N . MET A 1 198 ? -16.447 1.727 13.382 1.00 94.06 198 MET A N 1
ATOM 1569 C CA . MET A 1 198 ? -14.995 1.617 13.309 1.00 94.06 198 MET A CA 1
ATOM 1570 C C . MET A 1 198 ? -14.387 2.815 12.582 1.00 94.06 198 MET A C 1
ATOM 1572 O O . MET A 1 198 ? -14.836 3.227 11.516 1.00 94.06 198 MET A O 1
ATOM 1576 N N . ASP A 1 199 ? -13.310 3.337 13.154 1.00 92.00 199 ASP A N 1
ATOM 1577 C CA . ASP A 1 199 ? -12.465 4.372 12.569 1.00 92.00 199 ASP A CA 1
ATOM 1578 C C . ASP A 1 199 ? -10.995 3.934 12.638 1.00 92.00 199 ASP A C 1
ATOM 1580 O O . ASP A 1 199 ? -10.640 2.903 13.221 1.00 92.00 199 ASP A O 1
ATOM 1584 N N . TYR A 1 200 ? -10.117 4.724 12.026 1.00 93.00 200 TYR A N 1
ATOM 1585 C CA . TYR A 1 200 ? -8.679 4.505 12.076 1.00 93.00 200 TYR A CA 1
ATOM 1586 C C . TYR A 1 200 ? -7.900 5.816 12.061 1.00 93.00 200 TYR A C 1
ATOM 1588 O O . TYR A 1 200 ? -8.352 6.848 11.564 1.00 93.00 200 TYR A O 1
ATOM 1596 N N . ILE A 1 201 ? -6.684 5.747 12.592 1.00 91.56 201 ILE A N 1
ATOM 1597 C CA . ILE A 1 201 ? -5.728 6.845 12.663 1.00 91.56 201 ILE A CA 1
ATOM 1598 C C . ILE A 1 201 ? -4.401 6.353 12.092 1.00 91.56 201 ILE A C 1
ATOM 1600 O O . ILE A 1 201 ? -3.890 5.305 12.491 1.00 91.56 201 ILE A O 1
ATOM 1604 N N . LEU A 1 202 ? -3.843 7.133 11.167 1.00 93.12 202 LEU A N 1
ATOM 1605 C CA . LEU A 1 202 ? -2.525 6.907 10.583 1.00 93.12 202 LEU A CA 1
ATOM 1606 C C . LEU A 1 202 ? -1.494 7.814 11.262 1.00 93.12 202 LEU A C 1
ATOM 1608 O O . LEU A 1 202 ? -1.740 9.005 11.455 1.00 93.12 202 LEU A O 1
ATOM 1612 N N . SER A 1 203 ? -0.329 7.267 11.595 1.00 91.19 203 SER A N 1
ATOM 1613 C CA . SER A 1 203 ? 0.772 7.998 12.227 1.00 91.19 203 SER A CA 1
ATOM 1614 C C . SER A 1 203 ? 2.126 7.609 11.628 1.00 91.19 203 SER A C 1
ATOM 1616 O O . SER A 1 203 ? 2.311 6.490 11.148 1.00 91.19 203 SER A O 1
ATOM 1618 N N . THR A 1 204 ? 3.066 8.556 11.597 1.00 86.50 204 THR A N 1
ATOM 1619 C CA . THR A 1 204 ? 4.417 8.356 11.045 1.00 86.50 204 THR A CA 1
ATOM 1620 C C . THR A 1 204 ? 5.300 7.558 11.991 1.00 86.50 204 THR A C 1
ATOM 1622 O O . THR A 1 204 ? 5.315 7.823 13.193 1.00 86.50 204 THR A O 1
ATOM 1625 N N . GLU A 1 205 ? 6.126 6.681 11.428 1.00 83.75 205 GLU A N 1
ATOM 1626 C CA . GLU A 1 205 ? 7.265 6.103 12.138 1.00 83.75 205 GLU A CA 1
ATOM 1627 C C . GLU A 1 205 ? 8.467 7.070 12.166 1.00 83.75 205 GLU A C 1
ATOM 1629 O O . GLU A 1 205 ? 8.597 7.927 11.290 1.00 83.75 205 GLU A O 1
ATOM 1634 N N . PRO A 1 206 ? 9.385 6.935 13.143 1.00 68.75 206 PRO A N 1
ATOM 1635 C CA . PRO A 1 206 ? 10.587 7.771 13.236 1.00 68.75 206 PRO A CA 1
ATOM 1636 C C . PRO A 1 206 ? 11.537 7.618 12.035 1.00 68.75 206 PRO A C 1
ATOM 1638 O O . PRO A 1 206 ? 12.306 8.529 11.736 1.00 68.75 206 PRO A O 1
ATOM 1641 N N . THR A 1 207 ? 11.486 6.486 11.329 1.00 66.50 207 THR A N 1
ATOM 1642 C CA . THR A 1 207 ? 12.215 6.260 10.075 1.00 66.50 207 THR A CA 1
ATOM 1643 C C . THR A 1 207 ? 11.348 6.686 8.893 1.00 66.50 207 THR A C 1
ATOM 1645 O O . THR A 1 207 ? 10.387 5.997 8.555 1.00 66.50 207 THR A O 1
ATOM 1648 N N . ASN A 1 208 ? 11.700 7.803 8.253 1.00 67.06 208 ASN A N 1
ATOM 1649 C CA . ASN A 1 208 ? 10.961 8.346 7.107 1.00 67.06 208 ASN A CA 1
ATOM 1650 C C . ASN A 1 208 ? 11.587 7.981 5.746 1.00 67.06 208 ASN A C 1
ATOM 1652 O O . ASN A 1 208 ? 11.334 8.646 4.746 1.00 67.06 208 ASN A O 1
ATOM 1656 N N . GLU A 1 209 ? 12.461 6.974 5.707 1.00 76.50 209 GLU A N 1
ATOM 1657 C CA . GLU A 1 209 ? 13.015 6.496 4.441 1.00 76.50 209 GLU A CA 1
ATOM 1658 C C . GLU A 1 209 ? 12.054 5.501 3.781 1.00 76.50 209 GLU A C 1
ATOM 1660 O O . GLU A 1 209 ? 11.474 4.666 4.484 1.00 76.50 209 GLU A O 1
ATOM 1665 N N . PRO A 1 210 ? 11.885 5.564 2.448 1.00 78.56 210 PRO A N 1
ATOM 1666 C CA . PRO A 1 210 ? 11.087 4.587 1.733 1.00 78.56 210 PRO A CA 1
ATOM 1667 C C . PRO A 1 210 ? 11.766 3.217 1.787 1.00 78.56 210 PRO A C 1
ATOM 1669 O O . PRO A 1 210 ? 12.966 3.074 1.537 1.00 78.56 210 PRO A O 1
ATOM 1672 N N . GLU A 1 211 ? 10.966 2.199 2.067 1.00 85.00 211 GLU A N 1
ATOM 1673 C CA . GLU A 1 211 ? 11.352 0.798 1.993 1.00 85.00 211 GLU A CA 1
ATOM 1674 C C . GLU A 1 211 ? 10.906 0.245 0.634 1.00 85.00 211 GLU A C 1
ATOM 1676 O O . GLU A 1 211 ? 9.810 0.547 0.165 1.00 85.00 211 GLU A O 1
ATOM 1681 N N . TYR A 1 212 ? 11.743 -0.549 -0.033 1.00 85.69 212 TYR A N 1
ATOM 1682 C CA . TYR A 1 212 ? 11.415 -1.039 -1.372 1.00 85.69 212 TYR A CA 1
ATOM 1683 C C . TYR A 1 212 ? 10.850 -2.456 -1.332 1.00 85.69 212 TYR A C 1
ATOM 1685 O O . TYR A 1 212 ? 11.513 -3.376 -0.852 1.00 85.69 212 TYR A O 1
ATOM 1693 N N . HIS A 1 213 ? 9.659 -2.624 -1.904 1.00 86.94 213 HIS A N 1
ATOM 1694 C CA . HIS A 1 213 ? 9.022 -3.910 -2.146 1.00 86.94 213 HIS A CA 1
ATOM 1695 C C . HIS A 1 213 ? 9.435 -4.455 -3.528 1.00 86.94 213 HIS A C 1
ATOM 1697 O O . HIS A 1 213 ? 9.149 -3.803 -4.539 1.00 86.94 213 HIS A O 1
ATOM 1703 N N . PRO A 1 214 ? 10.118 -5.615 -3.606 1.00 87.62 214 PRO A N 1
ATOM 1704 C CA . PRO A 1 214 ? 10.560 -6.166 -4.881 1.00 87.62 214 PRO A CA 1
ATOM 1705 C C . PRO A 1 214 ? 9.450 -6.933 -5.609 1.00 87.62 214 PRO A C 1
ATOM 1707 O O . PRO A 1 214 ? 8.795 -7.796 -5.026 1.00 87.62 214 PRO A O 1
ATOM 1710 N N . VAL A 1 215 ? 9.303 -6.672 -6.905 1.00 87.44 215 VAL A N 1
ATOM 1711 C CA . VAL A 1 215 ? 8.451 -7.418 -7.839 1.00 87.44 215 VAL A CA 1
ATOM 1712 C C . VAL A 1 215 ? 9.328 -7.946 -8.968 1.00 87.44 215 VAL A C 1
ATOM 1714 O O . VAL A 1 215 ? 10.069 -7.186 -9.587 1.00 87.44 215 VAL A O 1
ATOM 1717 N N . ILE A 1 216 ? 9.279 -9.252 -9.213 1.00 86.44 216 ILE A N 1
ATOM 1718 C CA . ILE A 1 216 ? 10.056 -9.902 -10.272 1.00 86.44 216 ILE A CA 1
ATOM 1719 C C . ILE A 1 216 ? 9.196 -9.941 -11.532 1.00 86.44 216 ILE A C 1
ATOM 1721 O O . ILE A 1 216 ? 8.052 -10.382 -11.475 1.00 86.44 216 ILE A O 1
ATOM 1725 N N . ILE A 1 217 ? 9.750 -9.488 -12.652 1.00 83.88 217 ILE A N 1
ATOM 1726 C CA . ILE A 1 217 ? 9.076 -9.473 -13.952 1.00 83.88 217 ILE A CA 1
ATOM 1727 C C . ILE A 1 217 ? 10.012 -9.981 -15.044 1.00 83.88 217 ILE A C 1
ATOM 1729 O O . ILE A 1 217 ? 11.230 -9.805 -14.964 1.00 83.88 217 ILE A O 1
ATOM 1733 N N . GLU A 1 218 ? 9.449 -10.583 -16.085 1.00 82.75 218 GLU A N 1
ATOM 1734 C CA . GLU A 1 218 ? 10.221 -10.896 -17.286 1.00 82.75 218 GLU A CA 1
ATOM 1735 C C . GLU A 1 218 ? 10.463 -9.620 -18.114 1.00 82.75 218 GLU A C 1
ATOM 1737 O O . GLU A 1 218 ? 9.639 -8.704 -18.087 1.00 82.75 218 GLU A O 1
ATOM 1742 N N . PRO A 1 219 ? 11.560 -9.529 -18.889 1.00 76.19 219 PRO A N 1
ATOM 1743 C CA . PRO A 1 219 ? 11.870 -8.350 -19.682 1.00 76.19 219 PRO A CA 1
ATOM 1744 C C . PRO A 1 219 ? 10.743 -8.034 -20.647 1.00 76.19 219 PRO A C 1
ATOM 1746 O O . PRO A 1 219 ? 10.297 -6.903 -20.671 1.00 76.19 219 PRO A O 1
ATOM 1749 N N . ALA A 1 220 ? 10.227 -9.034 -21.370 1.00 72.88 220 ALA A N 1
ATOM 1750 C CA . ALA A 1 220 ? 9.125 -8.866 -22.319 1.00 72.88 220 ALA A CA 1
ATOM 1751 C C . ALA A 1 220 ? 7.908 -8.139 -21.708 1.00 72.88 220 ALA A C 1
ATOM 1753 O O . ALA A 1 220 ? 7.332 -7.261 -22.344 1.00 72.88 220 ALA A O 1
ATOM 1754 N N . GLU A 1 221 ? 7.585 -8.426 -20.446 1.00 71.06 221 GLU A N 1
ATOM 1755 C CA . GLU A 1 221 ? 6.451 -7.828 -19.728 1.00 71.06 221 GLU A CA 1
ATOM 1756 C C . GLU A 1 221 ? 6.666 -6.352 -19.387 1.00 71.06 221 GLU A C 1
ATOM 1758 O O . GLU A 1 221 ? 5.705 -5.625 -19.169 1.00 71.06 221 GLU A O 1
ATOM 1763 N N . LEU A 1 222 ? 7.917 -5.888 -19.375 1.00 68.12 222 LEU A N 1
ATOM 1764 C CA . LEU A 1 222 ? 8.270 -4.473 -19.276 1.00 68.12 222 LEU A CA 1
ATOM 1765 C C . LEU A 1 222 ? 7.889 -3.699 -20.560 1.00 68.12 222 LEU A C 1
ATOM 1767 O O . LEU A 1 222 ? 7.742 -2.479 -20.511 1.00 68.12 222 LEU A O 1
ATOM 1771 N N . PHE A 1 223 ? 7.75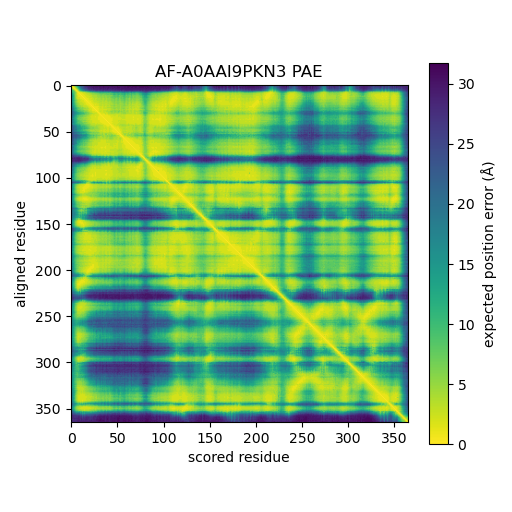7 -4.396 -21.701 1.00 59.12 223 PHE A N 1
ATOM 1772 C CA . PHE A 1 223 ? 7.552 -3.827 -23.048 1.00 59.12 223 PHE A CA 1
ATOM 1773 C C . PHE A 1 223 ? 6.137 -3.955 -23.583 1.00 59.12 223 PHE A C 1
ATOM 1775 O O . PHE A 1 223 ? 5.729 -3.103 -24.368 1.00 59.12 223 PHE A O 1
ATOM 1782 N N . ASP A 1 224 ? 5.381 -4.963 -23.141 1.00 58.59 224 ASP A N 1
ATOM 1783 C CA . ASP A 1 224 ? 3.939 -5.078 -23.431 1.00 58.59 224 ASP A CA 1
ATOM 1784 C C . ASP A 1 224 ? 3.116 -3.974 -22.753 1.00 58.59 224 ASP A C 1
ATOM 1786 O O . ASP A 1 224 ? 1.901 -3.847 -22.923 1.00 58.59 224 ASP A O 1
ATOM 1790 N N . ILE A 1 225 ? 3.808 -3.109 -22.027 1.00 55.84 225 ILE A N 1
ATOM 1791 C CA . ILE A 1 225 ? 3.257 -1.922 -21.452 1.00 55.84 225 ILE A CA 1
ATOM 1792 C C . ILE A 1 225 ? 3.073 -0.829 -22.514 1.00 55.84 225 ILE A C 1
ATOM 1794 O O . ILE A 1 225 ? 3.974 -0.049 -22.822 1.00 55.84 225 ILE A O 1
ATOM 1798 N N . SER A 1 226 ? 1.848 -0.806 -23.034 1.00 51.50 226 SER A N 1
ATOM 1799 C CA . SER A 1 226 ? 1.204 0.189 -23.895 1.00 51.50 226 SER A CA 1
ATOM 1800 C C . SER A 1 226 ? 2.119 1.063 -24.773 1.00 51.50 226 SER A C 1
ATOM 1802 O O . SER A 1 226 ? 2.624 2.098 -24.343 1.00 51.50 226 SER A O 1
ATOM 1804 N N . ASP A 1 227 ? 2.131 0.764 -26.076 1.00 42.97 227 ASP A N 1
ATOM 1805 C CA . ASP A 1 227 ? 2.505 1.693 -27.164 1.00 42.97 227 ASP A CA 1
ATOM 1806 C C . ASP A 1 227 ? 1.449 2.801 -27.406 1.00 42.97 227 ASP A C 1
ATOM 1808 O O . ASP A 1 227 ? 1.508 3.541 -28.388 1.00 42.97 227 ASP A O 1
ATOM 1812 N N . GLY A 1 228 ? 0.445 2.930 -26.536 1.00 41.41 228 GLY A N 1
ATOM 1813 C CA . GLY A 1 228 ? -0.664 3.848 -26.747 1.00 41.41 228 GLY A CA 1
ATOM 1814 C C . GLY A 1 228 ? -1.296 4.314 -25.451 1.00 41.41 228 GLY A C 1
ATOM 1815 O O . GLY A 1 228 ? -2.195 3.664 -24.925 1.00 41.41 228 GLY A O 1
ATOM 1816 N N . SER A 1 229 ? -0.911 5.502 -24.998 1.00 38.09 229 SER A N 1
ATOM 1817 C CA . SER A 1 229 ? -1.802 6.335 -24.204 1.00 38.09 229 SER A CA 1
ATOM 1818 C C . SER A 1 229 ? -2.315 7.475 -25.085 1.00 38.09 229 SER A C 1
ATOM 1820 O O . SER A 1 229 ? -1.594 8.369 -25.524 1.00 38.09 229 SER A O 1
ATOM 1822 N N . VAL A 1 230 ? -3.614 7.400 -25.384 1.00 42.59 230 VAL A N 1
ATOM 1823 C CA . VAL A 1 230 ? -4.414 8.536 -25.852 1.00 42.59 230 VAL A CA 1
ATOM 1824 C C . VAL A 1 230 ? -4.102 9.742 -24.943 1.00 42.59 230 VAL A C 1
ATOM 1826 O O . VAL A 1 230 ? -4.056 9.548 -23.725 1.00 42.59 230 VAL A O 1
ATOM 1829 N N . PRO A 1 231 ? -3.925 10.974 -25.461 1.00 44.00 231 PRO A N 1
ATOM 1830 C CA . PRO A 1 231 ? -3.297 12.086 -24.728 1.00 44.00 231 PRO A CA 1
ATOM 1831 C C . PRO A 1 231 ? -4.057 12.638 -23.503 1.00 44.00 231 PRO A C 1
ATOM 1833 O O . PRO A 1 231 ? -3.680 13.683 -22.980 1.00 44.00 231 PRO A O 1
ATOM 1836 N N . GLU A 1 232 ? -5.138 12.004 -23.044 1.00 47.97 232 GLU A N 1
ATOM 1837 C CA . GLU A 1 232 ? -6.085 12.623 -22.106 1.00 47.97 232 GLU A CA 1
ATOM 1838 C C . GLU A 1 232 ? -6.086 12.052 -20.679 1.00 47.97 232 GLU A C 1
ATOM 1840 O O . GLU A 1 232 ? -6.620 12.699 -19.775 1.00 47.97 232 GLU A O 1
ATOM 1845 N N . LYS A 1 233 ? -5.460 10.897 -20.404 1.00 60.19 233 LYS A N 1
ATOM 1846 C CA . LYS A 1 233 ? -5.341 10.391 -19.022 1.00 60.19 233 LYS A CA 1
ATOM 1847 C C . LYS A 1 233 ? -3.992 10.767 -18.419 1.00 60.19 233 LYS A C 1
ATOM 1849 O O . LYS A 1 233 ? -2.941 10.417 -18.941 1.00 60.19 233 LYS A O 1
ATOM 1854 N N . ARG A 1 234 ? -4.024 11.469 -17.280 1.00 64.50 234 ARG A N 1
ATOM 1855 C CA . ARG A 1 234 ? -2.825 11.720 -16.465 1.00 64.50 234 ARG A CA 1
ATOM 1856 C C . ARG A 1 234 ? -2.170 10.377 -16.103 1.00 64.50 234 ARG A C 1
ATOM 1858 O O . ARG A 1 234 ? -2.894 9.493 -15.643 1.00 64.50 234 ARG A O 1
ATOM 1865 N N . PRO A 1 235 ? -0.845 10.225 -16.274 1.00 70.44 235 PRO A N 1
ATOM 1866 C CA . PRO A 1 235 ? -0.161 8.974 -15.972 1.00 70.44 235 PRO A CA 1
ATOM 1867 C C . PRO A 1 235 ? -0.248 8.665 -14.476 1.00 70.44 235 PRO A C 1
ATOM 1869 O O . PRO A 1 235 ? -0.020 9.535 -13.634 1.00 70.44 235 PRO A O 1
ATOM 1872 N N . THR A 1 236 ? -0.593 7.422 -14.150 1.00 80.62 236 THR A N 1
ATOM 1873 C CA . THR A 1 236 ? -0.750 6.947 -12.766 1.00 80.62 236 THR A CA 1
ATOM 1874 C C . THR A 1 236 ? 0.570 6.444 -12.173 1.00 80.62 236 THR A C 1
ATOM 1876 O O . THR A 1 236 ? 0.737 6.443 -10.954 1.00 80.62 236 THR A O 1
ATOM 1879 N N . LEU A 1 237 ? 1.529 6.069 -13.020 1.00 85.88 237 LEU A N 1
ATOM 1880 C CA . LEU A 1 237 ? 2.859 5.581 -12.652 1.00 85.88 237 LEU A CA 1
ATOM 1881 C C . LEU A 1 237 ? 3.947 6.469 -13.275 1.00 85.88 237 LEU A C 1
ATOM 1883 O O . LEU A 1 237 ? 3.688 7.123 -14.290 1.00 85.88 237 LEU A O 1
ATOM 1887 N N . PRO A 1 238 ? 5.148 6.538 -12.673 1.00 85.12 238 PRO A N 1
ATOM 1888 C CA . PRO A 1 238 ? 6.248 7.288 -13.254 1.00 85.12 238 PRO A CA 1
ATOM 1889 C C . PRO A 1 238 ? 6.728 6.608 -14.545 1.00 85.12 238 PRO A C 1
ATOM 1891 O O . PRO A 1 238 ? 6.655 5.382 -14.656 1.00 85.12 238 PRO A O 1
ATOM 1894 N N . PRO A 1 239 ? 7.216 7.391 -15.522 1.00 81.69 239 PRO A N 1
ATOM 1895 C CA . PRO A 1 239 ? 7.666 6.843 -16.792 1.00 81.69 239 PRO A CA 1
ATOM 1896 C C . PRO A 1 239 ? 8.902 5.961 -16.605 1.00 81.69 239 PRO A C 1
ATOM 1898 O O . PRO A 1 239 ? 9.733 6.198 -15.718 1.00 81.69 239 PRO A O 1
ATOM 1901 N N . LEU A 1 240 ? 9.034 4.980 -17.492 1.00 85.69 240 LEU A N 1
ATOM 1902 C CA . LEU A 1 240 ? 10.167 4.076 -17.565 1.00 85.69 240 LEU A CA 1
ATOM 1903 C C . LEU A 1 240 ? 10.995 4.383 -18.813 1.00 85.69 240 LEU A C 1
ATOM 1905 O O . LEU A 1 240 ? 10.478 4.428 -19.925 1.00 85.69 240 LEU A O 1
ATOM 1909 N N . LEU A 1 241 ? 12.294 4.595 -18.639 1.00 86.19 241 LEU A N 1
ATOM 1910 C CA . LEU A 1 241 ? 13.236 4.760 -19.737 1.00 86.19 241 LEU A CA 1
ATOM 1911 C C . LEU A 1 241 ? 13.983 3.466 -19.981 1.00 86.19 241 LEU A C 1
ATOM 1913 O O . LEU A 1 241 ? 14.625 2.912 -19.089 1.00 86.19 241 LEU A O 1
ATOM 1917 N N . VAL A 1 242 ? 13.939 3.027 -21.226 1.00 86.44 242 VAL A N 1
ATOM 1918 C CA . VAL A 1 242 ? 14.580 1.808 -21.685 1.00 86.44 242 VAL A CA 1
ATOM 1919 C C . VAL A 1 242 ? 15.780 2.202 -22.538 1.00 86.44 242 VAL A C 1
ATOM 1921 O O . VAL A 1 242 ? 15.603 2.941 -23.510 1.00 86.44 242 VAL A O 1
ATOM 1924 N N . PRO A 1 243 ? 17.004 1.762 -22.199 1.00 86.81 243 PRO A N 1
ATOM 1925 C CA . PRO A 1 243 ? 18.186 2.080 -22.989 1.00 86.81 243 PRO A CA 1
ATOM 1926 C C . PRO A 1 243 ? 18.081 1.543 -24.421 1.00 86.81 243 PRO A C 1
ATOM 1928 O O . PRO A 1 243 ? 17.763 0.374 -24.640 1.00 86.81 243 PRO A O 1
ATOM 1931 N N . VAL A 1 244 ? 18.393 2.399 -25.392 1.00 86.69 244 VAL A N 1
ATOM 1932 C CA . VAL A 1 244 ? 18.399 2.085 -26.823 1.00 86.69 244 VAL A CA 1
ATOM 1933 C C . VAL A 1 244 ? 19.769 2.415 -27.404 1.00 86.69 244 VAL A C 1
ATOM 1935 O O . VAL A 1 244 ? 20.326 3.493 -27.173 1.00 86.69 244 VAL A O 1
ATOM 1938 N N . LEU A 1 245 ? 20.298 1.488 -28.194 1.00 87.81 245 LEU A N 1
ATOM 1939 C CA . LEU A 1 245 ? 21.474 1.684 -29.025 1.00 87.81 245 LEU A CA 1
ATOM 1940 C C . LEU A 1 245 ? 21.030 1.999 -30.453 1.00 87.81 245 LEU A C 1
ATOM 1942 O O . LEU A 1 245 ? 20.444 1.164 -31.137 1.00 87.81 245 LEU A O 1
ATOM 1946 N N . GLY A 1 246 ? 21.320 3.215 -30.900 1.00 87.75 246 GLY A N 1
ATOM 1947 C CA . GLY A 1 246 ? 21.256 3.604 -32.300 1.00 87.75 246 GLY A CA 1
ATOM 1948 C C . GLY A 1 246 ? 22.590 3.331 -32.984 1.00 87.75 246 GLY A C 1
ATOM 1949 O O . GLY A 1 246 ? 23.630 3.796 -32.525 1.00 87.75 246 GLY A O 1
ATOM 1950 N N . MET A 1 247 ? 22.572 2.612 -34.095 1.00 88.75 247 MET A N 1
ATOM 1951 C CA . MET A 1 247 ? 23.735 2.378 -34.939 1.00 88.75 247 MET A CA 1
ATOM 1952 C C . MET A 1 247 ? 23.552 3.092 -36.263 1.00 88.75 247 MET A C 1
ATOM 1954 O O . MET A 1 247 ? 22.681 2.740 -37.055 1.00 88.75 247 MET A O 1
ATOM 1958 N N . LYS A 1 248 ? 24.384 4.102 -36.507 1.00 89.75 248 LYS A N 1
ATOM 1959 C CA . LYS A 1 248 ? 24.357 4.889 -37.733 1.00 89.75 248 LYS A CA 1
ATOM 1960 C C . LYS A 1 248 ? 25.519 4.492 -38.632 1.00 89.75 248 LYS A C 1
ATOM 1962 O O . LYS A 1 248 ? 26.678 4.518 -38.213 1.00 89.75 248 LYS A O 1
ATOM 1967 N N . VAL A 1 249 ? 25.189 4.156 -39.874 1.00 91.38 249 VAL A N 1
ATOM 1968 C CA . VAL A 1 249 ? 26.135 3.835 -40.941 1.00 91.38 249 VAL A CA 1
ATOM 1969 C C . VAL A 1 249 ? 26.065 4.925 -41.999 1.00 91.38 249 VAL A C 1
ATOM 1971 O O . VAL A 1 249 ? 25.006 5.173 -42.583 1.00 91.38 249 VAL A O 1
ATOM 1974 N N . GLU A 1 250 ? 27.204 5.556 -42.259 1.00 93.38 250 GLU A N 1
ATOM 1975 C CA . GLU A 1 250 ? 27.371 6.553 -43.313 1.00 93.38 250 GLU A CA 1
ATOM 1976 C C . GLU A 1 250 ? 28.353 6.042 -44.359 1.00 93.38 250 GLU A C 1
ATOM 1978 O O . GLU A 1 250 ? 29.429 5.551 -44.020 1.00 93.38 250 GLU A O 1
ATOM 1983 N N . PHE A 1 251 ? 27.988 6.166 -45.634 1.00 93.12 251 PHE A N 1
ATOM 1984 C CA . PHE A 1 251 ? 28.849 5.779 -46.743 1.00 93.12 251 PHE A CA 1
ATOM 1985 C C . PHE A 1 251 ? 29.526 7.011 -47.336 1.00 93.12 251 PHE A C 1
ATOM 1987 O O . PHE A 1 251 ? 28.904 8.057 -47.516 1.00 93.12 251 PHE A O 1
ATOM 1994 N N . SER A 1 252 ? 30.797 6.873 -47.685 1.00 92.38 252 SER A N 1
ATOM 1995 C CA . SER A 1 252 ? 31.569 7.879 -48.410 1.00 92.38 252 SER A CA 1
ATOM 1996 C C . SER A 1 252 ? 32.329 7.227 -49.560 1.00 92.38 252 SER A C 1
ATOM 1998 O O . SER A 1 252 ? 32.580 6.023 -49.558 1.00 92.38 252 SER A O 1
ATOM 2000 N N . ARG A 1 253 ? 32.666 8.007 -50.590 1.00 92.38 253 ARG A N 1
ATOM 2001 C CA . ARG A 1 253 ? 33.469 7.510 -51.713 1.00 92.38 253 ARG A CA 1
ATOM 2002 C C . ARG A 1 253 ? 34.925 7.364 -51.277 1.00 92.38 253 ARG A C 1
ATOM 2004 O O . ARG A 1 253 ? 35.481 8.295 -50.701 1.00 92.38 253 ARG A O 1
ATOM 2011 N N . VAL A 1 254 ? 35.548 6.240 -51.630 1.00 92.94 254 VAL A N 1
ATOM 2012 C CA . VAL A 1 254 ? 36.987 6.036 -51.418 1.00 92.94 254 VAL A CA 1
ATOM 2013 C C . VAL A 1 254 ? 37.778 6.979 -52.324 1.00 92.94 254 VAL A C 1
ATOM 2015 O O . VAL A 1 254 ? 37.542 7.048 -53.536 1.00 92.94 254 VAL A O 1
ATOM 2018 N N . GLU A 1 255 ? 38.720 7.709 -51.734 1.00 89.06 255 GLU A N 1
ATOM 2019 C CA . GLU A 1 255 ? 39.595 8.624 -52.462 1.00 89.06 255 GLU A CA 1
ATOM 2020 C C . GLU A 1 255 ? 40.395 7.873 -53.541 1.00 89.06 255 GLU A C 1
ATOM 2022 O O . GLU A 1 255 ? 40.907 6.779 -53.315 1.00 89.06 255 GLU A O 1
ATOM 2027 N N . GLY A 1 256 ? 40.462 8.435 -54.752 1.00 86.81 256 GLY A N 1
ATOM 2028 C CA . GLY A 1 256 ? 41.179 7.820 -55.877 1.00 86.81 256 GLY A CA 1
ATOM 2029 C C . GLY A 1 256 ? 40.472 6.638 -56.558 1.00 86.81 256 GLY A C 1
ATOM 2030 O O . GLY A 1 256 ? 41.040 6.059 -57.483 1.00 86.81 256 GLY A O 1
ATOM 2031 N N . PHE A 1 257 ? 39.240 6.277 -56.170 1.00 90.00 257 PHE A N 1
ATOM 2032 C CA . PHE A 1 257 ? 38.519 5.184 -56.833 1.00 90.00 257 PHE A CA 1
ATOM 2033 C C . PHE A 1 257 ? 38.153 5.542 -58.292 1.00 90.00 257 PHE A C 1
ATOM 2035 O O . PHE A 1 257 ? 37.527 6.588 -58.517 1.00 90.00 257 PHE A O 1
ATOM 2042 N N . PRO A 1 258 ? 38.501 4.701 -59.289 1.00 87.00 258 PRO A N 1
ATOM 2043 C CA . PRO A 1 258 ? 38.549 5.118 -60.695 1.00 87.00 258 PRO A CA 1
ATOM 2044 C C . PRO A 1 258 ? 37.185 5.175 -61.400 1.00 87.00 258 PRO A C 1
ATOM 2046 O O . PRO A 1 258 ? 37.076 5.801 -62.453 1.00 87.00 258 PRO A O 1
ATOM 2049 N N . TRP A 1 259 ? 36.133 4.580 -60.830 1.00 88.31 259 TRP A N 1
ATOM 2050 C CA . TRP A 1 259 ? 34.777 4.606 -61.393 1.00 88.31 259 TRP A CA 1
ATOM 2051 C C . TRP A 1 259 ? 33.845 5.539 -60.602 1.00 88.31 259 TRP A C 1
ATOM 2053 O O . TRP A 1 259 ? 34.048 5.735 -59.400 1.00 88.31 259 TRP A O 1
ATOM 2063 N N . PRO A 1 260 ? 32.814 6.130 -61.239 1.00 84.25 260 PRO A N 1
ATOM 2064 C CA . PRO A 1 260 ? 31.755 6.826 -60.517 1.00 84.25 260 PRO A CA 1
ATOM 2065 C C . PRO A 1 260 ? 30.942 5.821 -59.691 1.00 84.25 260 PRO A C 1
ATOM 2067 O O . PRO A 1 260 ? 30.517 4.788 -60.203 1.00 84.25 260 PRO A O 1
ATOM 2070 N N . VAL A 1 261 ? 30.720 6.133 -58.414 1.00 87.38 261 VAL A N 1
ATOM 2071 C CA . VAL A 1 261 ? 29.953 5.293 -57.484 1.00 87.38 261 VAL A CA 1
ATOM 2072 C C . VAL A 1 261 ? 28.845 6.135 -56.866 1.00 87.38 261 VAL A C 1
ATOM 2074 O O . VAL A 1 261 ? 29.090 7.263 -56.435 1.00 87.38 261 VAL A O 1
ATOM 2077 N N . VAL A 1 262 ? 27.625 5.599 -56.840 1.00 89.62 262 VAL A N 1
ATOM 2078 C CA . VAL A 1 262 ? 26.483 6.238 -56.175 1.00 89.62 262 VAL A CA 1
ATOM 2079 C C . VAL A 1 262 ? 26.590 5.970 -54.678 1.00 89.62 262 VAL A C 1
ATOM 2081 O O . VAL A 1 262 ? 26.674 4.816 -54.265 1.00 89.62 262 VAL A O 1
ATOM 2084 N N . VAL A 1 263 ? 26.591 7.032 -53.873 1.00 90.38 263 VAL A N 1
ATOM 2085 C CA . VAL A 1 263 ? 26.642 6.937 -52.410 1.00 90.38 263 VAL A CA 1
ATOM 2086 C C . VAL A 1 263 ? 25.218 6.720 -51.876 1.00 90.38 263 VAL A C 1
ATOM 2088 O O . VAL A 1 263 ? 24.362 7.577 -52.108 1.00 90.38 263 VAL A O 1
ATOM 2091 N N . PRO A 1 264 ? 24.931 5.599 -51.186 1.00 89.75 264 PRO A N 1
ATOM 2092 C CA . PRO A 1 264 ? 23.637 5.379 -50.546 1.00 89.75 264 PRO A CA 1
ATOM 2093 C C . PRO A 1 264 ? 23.370 6.400 -49.427 1.00 89.75 264 PRO A C 1
ATOM 2095 O O . PRO A 1 264 ? 24.322 6.908 -48.828 1.00 89.75 264 PRO A O 1
ATOM 2098 N N . PRO A 1 265 ? 22.098 6.681 -49.090 1.00 89.75 265 PRO A N 1
ATOM 2099 C CA . PRO A 1 265 ? 21.778 7.508 -47.933 1.00 89.75 265 PRO A CA 1
ATOM 2100 C C . PRO A 1 265 ? 22.276 6.856 -46.636 1.00 89.75 265 PRO A C 1
ATOM 2102 O O . PRO A 1 265 ? 22.347 5.629 -46.523 1.00 89.75 265 PRO A O 1
ATOM 2105 N N . ALA A 1 266 ? 22.591 7.689 -45.642 1.00 88.88 266 ALA A N 1
ATOM 2106 C CA . ALA A 1 266 ? 22.898 7.215 -44.299 1.00 88.88 266 ALA A CA 1
ATOM 2107 C C . ALA A 1 266 ? 21.718 6.411 -43.737 1.00 88.88 266 ALA A C 1
ATOM 2109 O O . ALA A 1 266 ? 20.557 6.784 -43.917 1.00 88.88 266 ALA A O 1
ATOM 2110 N N . ARG A 1 267 ? 22.026 5.324 -43.031 1.00 87.94 267 ARG A N 1
ATOM 2111 C CA . ARG A 1 267 ? 21.030 4.470 -42.379 1.00 87.94 267 ARG A CA 1
ATOM 2112 C C . ARG A 1 267 ? 21.279 4.431 -40.884 1.00 87.94 267 ARG A C 1
ATOM 2114 O O . ARG A 1 267 ? 22.429 4.338 -40.461 1.00 87.94 267 ARG A O 1
ATOM 2121 N N . THR A 1 268 ? 20.205 4.457 -40.108 1.00 86.94 268 THR A N 1
ATOM 2122 C CA . THR A 1 268 ? 20.265 4.268 -38.660 1.00 86.94 268 THR A CA 1
ATOM 2123 C C . THR A 1 268 ? 19.340 3.125 -38.283 1.00 86.94 268 THR A C 1
ATOM 2125 O O . THR A 1 268 ? 18.158 3.167 -38.619 1.00 86.94 268 THR A O 1
ATOM 2128 N N . SER A 1 269 ? 19.870 2.111 -37.608 1.00 87.62 269 SER A N 1
ATOM 2129 C CA . SER A 1 269 ? 19.077 1.080 -36.940 1.00 87.62 269 SER A CA 1
ATOM 2130 C C . SER A 1 269 ? 19.049 1.359 -35.443 1.00 87.62 269 SER A C 1
ATOM 2132 O O . SER A 1 269 ? 20.015 1.870 -34.881 1.00 87.62 269 SER A O 1
ATOM 2134 N N . TYR A 1 270 ? 17.933 1.048 -34.795 1.00 86.62 270 TYR A N 1
ATOM 2135 C CA . TYR A 1 270 ? 17.782 1.189 -33.353 1.00 86.62 270 TYR A CA 1
ATOM 2136 C C . TYR A 1 270 ? 17.475 -0.166 -32.750 1.00 86.62 270 TYR A C 1
ATOM 2138 O O . TYR A 1 270 ? 16.673 -0.926 -33.291 1.00 86.62 270 TYR A O 1
ATOM 2146 N N . MET A 1 271 ? 18.103 -0.445 -31.621 1.00 86.06 271 MET A N 1
ATOM 2147 C CA . MET A 1 271 ? 17.929 -1.684 -30.893 1.00 86.06 271 MET A CA 1
ATOM 2148 C C . MET A 1 271 ? 17.787 -1.383 -29.415 1.00 86.06 271 MET A C 1
ATOM 2150 O O . MET A 1 271 ? 18.573 -0.645 -28.820 1.00 86.06 271 MET A O 1
ATOM 2154 N N . GLU A 1 272 ? 16.770 -1.974 -28.824 1.00 84.44 272 GLU A N 1
ATOM 2155 C CA . GLU A 1 272 ? 16.533 -1.915 -27.402 1.00 84.44 272 GLU A CA 1
ATOM 2156 C C . GLU A 1 272 ? 17.511 -2.823 -26.658 1.00 84.44 272 GLU A C 1
ATOM 2158 O O . GLU A 1 272 ? 17.666 -3.989 -27.003 1.00 84.44 272 GLU A O 1
ATOM 2163 N N . LEU A 1 273 ? 18.176 -2.316 -25.626 1.00 82.94 273 LEU A N 1
ATOM 2164 C CA . LEU A 1 273 ? 19.248 -3.060 -24.966 1.00 82.94 273 LEU A CA 1
ATOM 2165 C C . LEU A 1 273 ? 18.762 -4.053 -23.902 1.00 82.94 273 LEU A C 1
ATOM 2167 O O . LEU A 1 273 ? 19.529 -4.901 -23.463 1.00 82.94 273 LEU A O 1
ATOM 2171 N N . VAL A 1 274 ? 17.498 -3.967 -23.491 1.00 80.88 274 VAL A N 1
ATOM 2172 C CA . VAL A 1 274 ? 16.931 -4.861 -22.475 1.00 80.88 274 VAL A CA 1
ATOM 2173 C C . VAL A 1 274 ? 16.476 -6.183 -23.100 1.00 80.88 274 VAL A C 1
ATOM 2175 O O . VAL A 1 274 ? 16.786 -7.246 -22.570 1.00 80.88 274 VAL A O 1
ATOM 2178 N N . THR A 1 275 ? 15.770 -6.128 -24.236 1.00 78.56 275 THR A N 1
ATOM 2179 C CA . THR A 1 275 ? 15.306 -7.321 -24.979 1.00 78.56 275 THR A CA 1
ATOM 2180 C C . THR A 1 275 ? 16.114 -7.658 -26.221 1.00 78.56 275 THR A C 1
ATOM 2182 O O . THR A 1 275 ? 15.880 -8.701 -26.827 1.00 78.56 275 THR A O 1
ATOM 2185 N N . HIS A 1 276 ? 17.023 -6.778 -26.644 1.00 81.31 276 HIS A N 1
ATOM 2186 C CA . HIS A 1 276 ? 17.711 -6.856 -27.940 1.00 81.31 276 HIS A CA 1
ATOM 2187 C C . HIS A 1 276 ? 16.757 -6.773 -29.146 1.00 81.31 276 HIS A C 1
ATOM 2189 O O . HIS A 1 276 ? 17.104 -7.174 -30.257 1.00 81.31 276 HIS A O 1
ATOM 2195 N N . ARG A 1 277 ? 15.544 -6.235 -28.962 1.00 80.88 277 ARG A N 1
ATOM 2196 C CA . ARG A 1 277 ? 14.566 -6.066 -30.041 1.00 80.88 277 ARG A CA 1
ATOM 2197 C C . ARG A 1 277 ? 14.940 -4.884 -30.941 1.00 80.88 277 ARG A C 1
ATOM 2199 O O . ARG A 1 277 ? 15.212 -3.783 -30.463 1.00 80.88 277 ARG A O 1
ATOM 2206 N N . SER A 1 278 ? 14.891 -5.097 -32.256 1.00 83.00 278 SER A N 1
ATOM 2207 C CA . SER A 1 278 ? 15.026 -4.024 -33.251 1.00 83.00 278 SER A CA 1
ATOM 2208 C C . SER A 1 278 ? 13.783 -3.125 -33.270 1.00 83.00 278 SER A C 1
ATOM 2210 O O . SER A 1 278 ? 12.651 -3.611 -33.197 1.00 83.00 278 SER A O 1
ATOM 2212 N N . LEU A 1 279 ? 13.990 -1.811 -33.378 1.00 83.69 279 LEU A N 1
ATOM 2213 C CA . LEU A 1 279 ? 12.948 -0.784 -33.342 1.00 83.69 279 LEU A CA 1
ATOM 2214 C C . LEU A 1 279 ? 12.857 -0.055 -34.705 1.00 83.69 279 LEU A C 1
ATOM 2216 O O . LEU A 1 279 ? 13.475 0.996 -34.891 1.00 83.69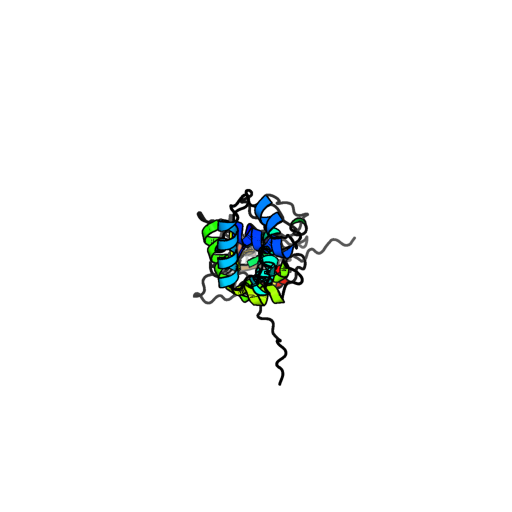 279 LEU A O 1
ATOM 2220 N N . PRO A 1 280 ? 12.084 -0.578 -35.679 1.00 74.19 280 PRO A N 1
ATOM 2221 C CA . PRO A 1 280 ? 12.095 -0.102 -37.071 1.00 74.19 280 PRO A CA 1
ATOM 2222 C C . PRO A 1 280 ? 11.486 1.296 -37.294 1.00 74.19 280 PRO A C 1
ATOM 2224 O O . PRO A 1 280 ? 11.715 1.900 -38.340 1.00 74.19 280 PRO A O 1
ATOM 2227 N N . HIS A 1 281 ? 10.727 1.828 -36.330 1.00 76.56 281 HIS A N 1
ATOM 2228 C CA . HIS A 1 281 ? 10.052 3.134 -36.422 1.00 76.56 281 HIS A CA 1
ATOM 2229 C C . HIS A 1 281 ? 10.349 4.043 -35.223 1.00 76.56 281 HIS A C 1
ATOM 2231 O O . HIS A 1 281 ? 9.543 4.898 -34.862 1.00 76.56 281 HIS A O 1
ATOM 2237 N N . PHE A 1 282 ? 11.499 3.842 -34.581 1.00 80.88 282 PHE A N 1
ATOM 2238 C CA . PHE A 1 282 ? 11.861 4.605 -33.397 1.00 80.88 282 PHE A CA 1
ATOM 2239 C C . PHE A 1 282 ? 12.249 6.043 -33.736 1.00 80.88 282 PHE A C 1
ATOM 2241 O O . PHE A 1 282 ? 13.121 6.295 -34.570 1.00 80.88 282 PHE A O 1
ATOM 2248 N N . VAL A 1 283 ? 11.630 6.982 -33.026 1.00 75.31 283 VAL A N 1
ATOM 2249 C CA . VAL A 1 283 ? 12.032 8.384 -32.996 1.00 75.31 283 VAL A CA 1
ATOM 2250 C C . VAL A 1 283 ? 12.607 8.641 -31.614 1.00 75.31 283 VAL A C 1
ATOM 2252 O O . VAL A 1 283 ? 11.938 8.416 -30.612 1.00 75.31 283 VAL A O 1
ATOM 2255 N N . ALA A 1 284 ? 13.863 9.079 -31.556 1.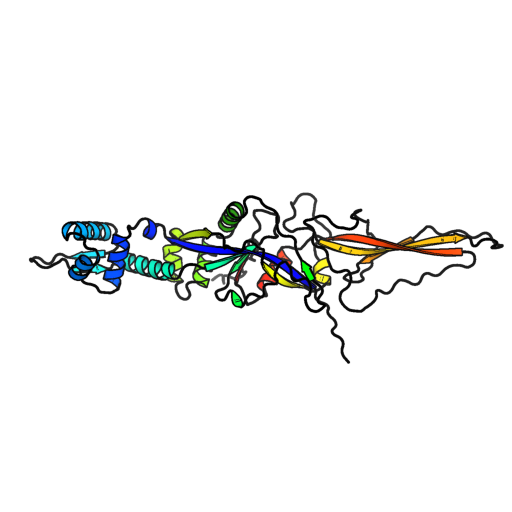00 70.00 284 ALA A N 1
ATOM 2256 C CA . ALA A 1 284 ? 14.496 9.384 -30.283 1.00 70.00 284 ALA A CA 1
ATOM 2257 C C . ALA A 1 284 ? 13.781 10.563 -29.611 1.00 70.00 284 ALA A C 1
ATOM 2259 O O . ALA A 1 284 ? 13.724 11.653 -30.179 1.00 70.00 284 ALA A O 1
ATOM 2260 N N . ASP A 1 285 ? 13.331 10.371 -28.372 1.00 63.09 285 ASP A N 1
ATOM 2261 C CA . ASP A 1 285 ? 12.639 11.390 -27.568 1.00 63.09 285 ASP A CA 1
ATOM 2262 C C . ASP A 1 285 ? 13.548 12.562 -27.134 1.00 63.09 285 ASP A C 1
ATOM 2264 O O . ASP A 1 285 ? 13.169 13.397 -26.316 1.00 63.09 285 ASP A O 1
ATOM 2268 N N . GLY A 1 286 ? 14.786 12.630 -27.640 1.00 61.28 286 GLY A N 1
ATOM 2269 C CA . GLY A 1 286 ? 15.758 13.673 -27.304 1.00 61.28 286 GLY A CA 1
ATOM 2270 C C . GLY A 1 286 ? 16.254 13.637 -25.853 1.00 61.28 286 GLY A C 1
ATOM 2271 O O . GLY A 1 286 ? 17.016 14.515 -25.455 1.00 61.28 286 GLY A O 1
ATOM 2272 N N . VAL A 1 287 ? 15.857 12.635 -25.061 1.00 65.19 287 VAL A N 1
ATOM 2273 C CA . VAL A 1 287 ? 16.302 12.473 -23.672 1.00 65.19 287 VAL A CA 1
ATOM 2274 C C . VAL A 1 287 ? 17.768 12.040 -23.664 1.00 65.19 287 VAL A C 1
ATOM 2276 O O . VAL A 1 287 ? 18.110 10.925 -24.064 1.00 65.19 287 VAL A O 1
ATOM 2279 N N . THR A 1 288 ? 18.638 12.941 -23.218 1.00 59.66 288 THR A N 1
ATOM 2280 C CA . THR A 1 288 ? 20.072 12.696 -23.029 1.00 59.66 288 THR A CA 1
ATOM 2281 C C . THR A 1 288 ? 20.377 12.320 -21.582 1.00 59.66 288 THR A C 1
ATOM 2283 O O . THR A 1 288 ? 19.649 12.695 -20.665 1.00 59.66 288 THR A O 1
ATOM 2286 N N . GLU A 1 289 ? 21.472 11.595 -21.357 1.00 63.50 289 GLU A N 1
ATOM 2287 C CA . GLU A 1 289 ? 21.951 11.314 -20.002 1.00 63.50 289 GLU A CA 1
ATOM 2288 C C . GLU A 1 289 ? 22.486 12.575 -19.296 1.00 63.50 289 GLU A C 1
ATOM 2290 O O . GLU A 1 289 ? 23.117 13.407 -19.953 1.00 63.50 289 GLU A O 1
ATOM 2295 N N . PRO A 1 290 ? 22.324 12.693 -17.963 1.00 58.94 290 PRO A N 1
ATOM 2296 C CA . PRO A 1 290 ? 21.560 11.804 -17.087 1.00 58.94 290 PRO A CA 1
ATOM 2297 C C . PRO A 1 290 ? 20.046 12.109 -17.129 1.00 58.94 290 PRO A C 1
ATOM 2299 O O . PRO A 1 290 ? 19.655 13.273 -17.235 1.00 58.94 290 PRO A O 1
ATOM 2302 N N . PRO A 1 291 ? 19.178 11.087 -17.017 1.00 64.81 291 PRO A N 1
ATOM 2303 C CA . PRO A 1 291 ? 17.735 11.298 -16.959 1.00 64.81 291 PRO A CA 1
ATOM 2304 C C . PRO A 1 291 ? 17.317 12.096 -15.712 1.00 64.81 291 PRO A C 1
ATOM 2306 O O . PRO A 1 291 ? 17.987 12.070 -14.679 1.00 64.81 291 PRO A O 1
ATOM 2309 N N . ALA A 1 292 ? 16.195 12.815 -15.819 1.00 67.94 292 ALA A N 1
ATOM 2310 C CA . ALA A 1 292 ? 15.680 13.679 -14.758 1.00 67.94 292 ALA A CA 1
ATOM 2311 C C . ALA A 1 292 ? 15.319 12.906 -13.475 1.00 67.94 292 ALA A C 1
ATOM 2313 O O . ALA A 1 292 ? 14.896 11.748 -13.514 1.00 67.94 292 ALA A O 1
ATOM 2314 N N . HIS A 1 293 ? 15.407 13.588 -12.328 1.00 63.69 293 HIS A N 1
ATOM 2315 C CA . HIS A 1 293 ? 14.873 13.084 -11.063 1.00 63.69 293 HIS A CA 1
ATOM 2316 C C . HIS A 1 293 ? 13.367 12.811 -11.208 1.00 63.69 293 HIS A C 1
ATOM 2318 O O . HIS A 1 293 ? 12.612 13.706 -11.581 1.00 63.69 293 HIS A O 1
ATOM 2324 N N . GLY A 1 294 ? 12.928 11.581 -10.924 1.00 72.38 294 GLY A N 1
ATOM 2325 C CA . GLY A 1 294 ? 11.520 11.181 -11.066 1.00 72.38 294 GLY A CA 1
ATOM 2326 C C . GLY A 1 294 ? 11.219 10.248 -12.241 1.00 72.38 294 GLY A C 1
ATOM 2327 O O . GLY A 1 294 ? 10.050 10.030 -12.549 1.00 72.38 294 GLY A O 1
ATOM 2328 N N . VAL A 1 295 ? 12.246 9.674 -12.869 1.00 79.25 295 VAL A N 1
ATOM 2329 C CA . VAL A 1 295 ? 12.105 8.690 -13.948 1.00 79.25 295 VAL A CA 1
ATOM 2330 C C . VAL A 1 295 ? 12.808 7.388 -13.565 1.00 79.2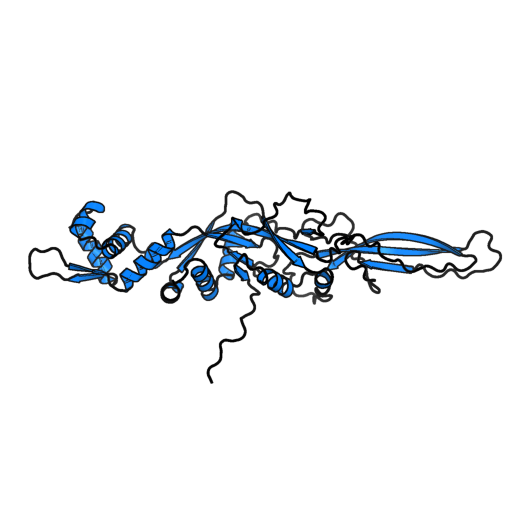5 295 VAL A C 1
ATOM 2332 O O . VAL A 1 295 ? 13.907 7.421 -13.012 1.00 79.25 295 VAL A O 1
ATOM 2335 N N . ALA A 1 296 ? 12.177 6.245 -13.839 1.00 84.62 296 ALA A N 1
ATOM 2336 C CA . ALA A 1 296 ? 12.802 4.935 -13.663 1.00 84.62 296 ALA A CA 1
ATOM 2337 C C . ALA A 1 296 ? 13.614 4.579 -14.915 1.00 84.62 296 ALA A C 1
ATOM 2339 O O . ALA A 1 296 ? 13.188 4.882 -16.026 1.00 84.62 296 ALA A O 1
ATOM 2340 N N . VAL A 1 297 ? 14.770 3.929 -14.763 1.00 84.00 297 VAL A N 1
ATOM 2341 C CA . VAL A 1 297 ? 15.626 3.540 -15.897 1.00 84.00 297 VAL A CA 1
ATOM 2342 C C . VAL A 1 297 ? 15.888 2.042 -15.841 1.00 84.00 297 VAL A C 1
ATOM 2344 O O . VAL A 1 297 ? 16.350 1.534 -14.819 1.00 84.00 297 VAL A O 1
ATOM 2347 N N . ALA A 1 298 ? 15.594 1.343 -16.934 1.00 83.75 298 ALA A N 1
ATOM 2348 C CA . ALA A 1 298 ? 15.899 -0.072 -17.083 1.00 83.75 298 ALA A CA 1
ATOM 2349 C C . ALA A 1 298 ? 17.416 -0.300 -17.247 1.00 83.75 298 ALA A C 1
ATOM 2351 O O . ALA A 1 298 ? 18.106 0.543 -17.831 1.00 83.75 298 ALA A O 1
ATOM 2352 N N . PRO A 1 299 ? 17.970 -1.423 -16.755 1.00 80.19 299 PRO A N 1
ATOM 2353 C CA . PRO A 1 299 ? 19.377 -1.745 -16.961 1.00 80.19 299 PRO A CA 1
ATOM 2354 C C . PRO A 1 299 ? 19.667 -1.989 -18.445 1.00 80.19 299 PRO A C 1
ATOM 2356 O O . PRO A 1 299 ? 18.870 -2.594 -19.146 1.00 80.19 299 PRO A O 1
ATOM 2359 N N . ALA A 1 300 ? 20.832 -1.555 -18.925 1.00 74.06 300 ALA A N 1
ATOM 2360 C CA . ALA A 1 300 ? 21.215 -1.689 -20.333 1.00 74.06 300 ALA A CA 1
ATOM 2361 C C . ALA A 1 300 ? 21.631 -3.114 -20.748 1.00 74.06 300 ALA A C 1
ATOM 2363 O O . ALA A 1 300 ? 21.959 -3.321 -21.905 1.00 74.06 300 ALA A O 1
ATOM 2364 N N . ALA A 1 301 ? 21.691 -4.077 -19.831 1.00 68.31 301 ALA A N 1
ATOM 2365 C CA . ALA A 1 301 ? 21.937 -5.475 -20.167 1.00 68.31 301 ALA A CA 1
ATOM 2366 C C . ALA A 1 301 ? 21.367 -6.374 -19.071 1.00 68.31 301 ALA A C 1
ATOM 2368 O O . ALA A 1 301 ? 21.517 -6.083 -17.880 1.00 68.31 301 ALA A O 1
ATOM 2369 N N . ILE A 1 302 ? 20.747 -7.476 -19.482 1.00 62.31 302 ILE A N 1
ATOM 2370 C CA . ILE A 1 302 ? 20.294 -8.549 -18.600 1.00 62.31 302 ILE A CA 1
ATOM 2371 C C . ILE A 1 302 ? 21.047 -9.807 -19.032 1.00 62.31 302 ILE A C 1
ATOM 2373 O O . ILE A 1 302 ? 20.817 -10.359 -20.105 1.00 62.31 302 ILE A O 1
ATOM 2377 N N . GLY A 1 303 ? 22.020 -10.226 -18.224 1.00 59.75 303 GLY A N 1
ATOM 2378 C CA . GLY A 1 303 ? 22.903 -11.344 -18.558 1.00 59.75 303 GLY A CA 1
ATOM 2379 C C . GLY A 1 303 ? 24.111 -10.967 -19.430 1.00 59.75 303 GLY A C 1
ATOM 2380 O O . GLY A 1 303 ? 24.506 -9.809 -19.525 1.00 59.75 303 GLY A O 1
ATOM 2381 N N . ALA A 1 304 ? 24.761 -11.985 -20.006 1.00 56.28 304 ALA A N 1
ATOM 2382 C CA . ALA A 1 304 ? 26.078 -11.873 -20.651 1.00 56.28 304 ALA A CA 1
ATOM 2383 C C . ALA A 1 304 ? 26.046 -11.928 -22.191 1.00 56.28 304 ALA A C 1
ATOM 2385 O O . ALA A 1 304 ? 27.104 -11.996 -22.819 1.00 56.28 304 ALA A O 1
ATOM 2386 N N . ASN A 1 305 ? 24.860 -11.949 -22.800 1.00 60.34 305 ASN A N 1
ATOM 2387 C CA . ASN A 1 305 ? 24.734 -12.064 -24.249 1.00 60.34 305 ASN A CA 1
ATOM 2388 C C . ASN A 1 305 ? 24.922 -10.686 -24.882 1.00 60.34 305 ASN A C 1
ATOM 2390 O O . ASN A 1 305 ? 24.190 -9.753 -24.567 1.00 60.34 305 ASN A O 1
ATOM 2394 N N . LEU A 1 306 ? 25.912 -10.562 -25.764 1.00 63.62 306 LEU A N 1
ATOM 2395 C CA . LEU A 1 306 ? 26.086 -9.363 -26.573 1.00 63.62 306 LEU A CA 1
ATOM 2396 C C . LEU A 1 306 ? 25.019 -9.350 -27.671 1.00 63.62 306 LEU A C 1
ATOM 2398 O O . LEU A 1 306 ? 24.734 -10.408 -28.237 1.00 63.62 306 LEU A O 1
ATOM 2402 N N . PRO A 1 307 ? 24.434 -8.188 -27.984 1.00 66.00 307 PRO A N 1
ATOM 2403 C CA . PRO A 1 307 ? 23.493 -8.105 -29.081 1.00 66.00 307 PRO A CA 1
ATOM 2404 C C . PRO A 1 307 ? 24.196 -8.362 -30.420 1.00 66.00 307 PRO A C 1
ATOM 2406 O O . PRO A 1 307 ? 25.295 -7.856 -30.665 1.00 66.00 307 PRO A O 1
ATOM 2409 N N . GLU A 1 308 ? 23.546 -9.129 -31.291 1.00 66.56 308 GLU A N 1
ATOM 2410 C CA . GLU A 1 308 ? 23.991 -9.316 -32.670 1.00 66.56 308 GLU A CA 1
ATOM 2411 C C . GLU A 1 308 ? 23.612 -8.083 -33.495 1.00 66.56 308 GLU A C 1
ATOM 2413 O O . GLU A 1 308 ? 22.489 -7.584 -33.431 1.00 66.56 308 GLU A O 1
ATOM 2418 N N . ILE A 1 309 ? 24.578 -7.561 -34.246 1.00 66.94 309 ILE A N 1
ATOM 2419 C CA . ILE A 1 309 ? 24.397 -6.402 -35.116 1.00 66.94 309 ILE A CA 1
ATOM 2420 C C . ILE A 1 309 ? 24.353 -6.916 -36.548 1.00 66.94 309 ILE A C 1
ATOM 2422 O O . ILE A 1 309 ? 25.244 -7.664 -36.952 1.00 66.94 309 ILE A O 1
ATOM 2426 N N . ASP A 1 310 ? 23.359 -6.474 -37.319 1.00 70.00 310 ASP A N 1
ATOM 2427 C CA . ASP A 1 310 ? 23.236 -6.835 -38.730 1.00 70.00 310 ASP A CA 1
ATOM 2428 C C . ASP A 1 310 ? 24.528 -6.536 -39.503 1.00 70.00 310 ASP A C 1
ATOM 2430 O O . ASP A 1 310 ? 25.064 -5.417 -39.485 1.00 70.00 310 ASP A O 1
ATOM 2434 N N . GLU A 1 311 ? 25.009 -7.534 -40.243 1.00 74.06 311 GLU A N 1
ATOM 2435 C CA . GLU A 1 311 ? 26.185 -7.371 -41.085 1.00 74.06 311 GLU A CA 1
ATOM 2436 C C . GLU A 1 311 ? 25.952 -6.282 -42.141 1.00 74.06 311 GLU A C 1
ATOM 2438 O O . GLU A 1 311 ? 24.938 -6.215 -42.843 1.00 74.06 311 GLU A O 1
ATOM 2443 N N . THR A 1 312 ? 26.928 -5.385 -42.265 1.00 80.56 312 THR A N 1
ATOM 2444 C CA . THR A 1 312 ? 26.894 -4.309 -43.253 1.00 80.56 312 THR A CA 1
ATOM 2445 C C . THR A 1 312 ? 27.771 -4.669 -44.438 1.00 80.56 312 THR A C 1
ATOM 2447 O O . THR A 1 312 ? 28.996 -4.637 -44.345 1.00 80.56 312 THR A O 1
ATOM 2450 N N . VAL A 1 313 ? 27.144 -4.947 -45.579 1.00 83.94 313 VAL A N 1
ATOM 2451 C CA . VAL A 1 313 ? 27.860 -5.123 -46.845 1.00 83.94 313 VAL A CA 1
ATOM 2452 C C . VAL A 1 313 ? 28.282 -3.754 -47.380 1.00 83.94 313 VAL A C 1
ATOM 2454 O O . VAL A 1 313 ? 27.437 -2.893 -47.628 1.00 83.94 313 VAL A O 1
ATOM 2457 N N . VAL A 1 314 ? 29.589 -3.555 -47.568 1.00 87.25 314 VAL A N 1
ATOM 2458 C CA . VAL A 1 314 ? 30.164 -2.331 -48.148 1.00 87.25 314 VAL A CA 1
ATOM 2459 C C . VAL A 1 314 ? 30.507 -2.584 -49.622 1.00 87.25 314 VAL A C 1
ATOM 2461 O O . VAL A 1 314 ? 31.382 -3.407 -49.902 1.00 87.25 314 VAL A O 1
ATOM 2464 N N . PRO A 1 315 ? 29.839 -1.917 -50.583 1.00 86.69 315 PRO A N 1
ATOM 2465 C CA . PRO A 1 315 ? 30.148 -2.076 -52.002 1.00 86.69 315 PRO A CA 1
ATOM 2466 C C . PRO A 1 315 ? 31.568 -1.598 -52.363 1.00 86.69 315 PRO A C 1
ATOM 2468 O O . PRO A 1 315 ? 32.077 -0.662 -51.738 1.00 86.69 315 PRO A O 1
ATOM 2471 N N . PRO A 1 316 ? 32.200 -2.158 -53.414 1.00 88.31 316 PRO A N 1
ATOM 2472 C CA . PRO A 1 316 ? 33.492 -1.680 -53.902 1.00 88.31 316 PRO A CA 1
ATOM 2473 C C . PRO A 1 316 ? 33.478 -0.183 -54.242 1.00 88.31 316 PRO A C 1
ATOM 2475 O O . PRO A 1 316 ? 32.562 0.308 -54.900 1.00 88.31 316 PRO A O 1
ATOM 2478 N N . GLY A 1 317 ? 34.520 0.537 -53.820 1.00 90.62 317 GLY A N 1
ATOM 2479 C CA . GLY A 1 317 ? 34.662 1.979 -54.058 1.00 90.62 317 GLY A CA 1
ATOM 2480 C C . GLY A 1 317 ? 33.977 2.884 -53.037 1.00 90.62 317 GLY A C 1
ATOM 2481 O O . GLY A 1 317 ? 34.072 4.109 -53.155 1.00 90.62 317 GLY A O 1
ATOM 2482 N N . LEU A 1 318 ? 33.342 2.299 -52.018 1.00 92.94 318 LEU A N 1
ATOM 2483 C CA . LEU A 1 318 ? 32.811 3.004 -50.856 1.00 92.94 318 LEU A CA 1
ATOM 2484 C C . LEU A 1 318 ? 33.576 2.629 -49.582 1.00 92.94 318 LEU A C 1
ATOM 2486 O O . LEU A 1 318 ? 34.084 1.518 -49.442 1.00 92.94 318 LEU A O 1
ATOM 2490 N N . SER A 1 319 ? 33.633 3.568 -48.647 1.00 91.38 319 SER A N 1
ATOM 2491 C CA . SER A 1 319 ? 33.991 3.355 -47.247 1.00 91.38 319 SER A CA 1
ATOM 2492 C C . SER A 1 319 ? 32.755 3.564 -46.381 1.00 91.38 319 SER A C 1
ATOM 2494 O O . SER A 1 319 ? 31.909 4.399 -46.704 1.00 91.38 319 SER A O 1
ATOM 2496 N N . ALA A 1 320 ? 32.643 2.807 -45.292 1.00 91.62 320 ALA A N 1
ATOM 2497 C CA . ALA A 1 320 ? 31.562 2.948 -44.324 1.00 91.62 320 ALA A CA 1
ATOM 2498 C C . ALA A 1 320 ? 32.119 3.429 -42.982 1.00 91.62 320 ALA A C 1
ATOM 2500 O O . ALA A 1 320 ? 33.072 2.851 -42.458 1.00 91.62 320 ALA A O 1
ATOM 2501 N N . THR A 1 321 ? 31.498 4.461 -42.423 1.00 91.50 321 THR A N 1
ATOM 2502 C CA . THR A 1 321 ? 31.760 4.946 -41.069 1.00 91.50 321 THR A CA 1
ATOM 2503 C C . THR A 1 321 ? 30.615 4.509 -40.169 1.00 91.50 321 THR A C 1
ATOM 2505 O O . THR A 1 321 ? 29.448 4.775 -40.461 1.00 91.50 321 THR A O 1
ATOM 2508 N N . PHE A 1 322 ? 30.957 3.850 -39.065 1.00 89.31 322 PHE A N 1
ATOM 2509 C CA . PHE A 1 322 ? 30.004 3.405 -38.056 1.00 89.31 322 PHE A CA 1
ATOM 2510 C C . PHE A 1 322 ? 30.065 4.339 -36.855 1.00 89.31 322 PHE A C 1
ATOM 2512 O O . PHE A 1 322 ? 31.143 4.632 -36.339 1.00 89.31 322 PHE A O 1
ATOM 2519 N N . SER A 1 323 ? 28.904 4.786 -36.393 1.00 90.00 323 SER A N 1
ATOM 2520 C CA . SER A 1 323 ? 28.773 5.553 -35.157 1.00 90.00 323 SER A CA 1
ATOM 2521 C C . SER A 1 323 ? 27.668 4.961 -34.291 1.00 90.00 323 SER A C 1
ATOM 2523 O O . SER A 1 323 ? 26.629 4.528 -34.791 1.00 90.00 323 SER A O 1
ATOM 2525 N N . ALA A 1 324 ? 27.921 4.918 -32.986 1.00 87.69 324 ALA A N 1
ATOM 2526 C CA . ALA A 1 324 ? 26.966 4.471 -31.986 1.00 87.69 324 ALA A CA 1
ATOM 2527 C C . ALA A 1 324 ? 26.375 5.688 -31.270 1.00 87.69 324 ALA A C 1
ATOM 2529 O O . ALA A 1 324 ? 27.095 6.611 -30.889 1.00 87.69 324 ALA A O 1
ATOM 2530 N N . ILE A 1 325 ? 25.063 5.676 -31.083 1.00 86.12 325 ILE A N 1
ATOM 2531 C CA . ILE A 1 325 ? 24.299 6.710 -30.397 1.00 86.12 325 ILE A CA 1
ATOM 2532 C C . ILE A 1 325 ? 23.560 6.023 -29.260 1.00 86.12 325 ILE A C 1
ATOM 2534 O O . ILE A 1 325 ? 22.745 5.133 -29.491 1.00 86.12 325 ILE A O 1
ATOM 2538 N N . ARG A 1 326 ? 23.828 6.438 -28.025 1.00 85.19 326 ARG A N 1
ATOM 2539 C CA . ARG A 1 326 ? 23.038 6.001 -26.876 1.00 85.19 326 ARG A CA 1
ATOM 2540 C C . ARG A 1 326 ? 21.844 6.932 -26.705 1.00 85.19 326 ARG A C 1
ATOM 2542 O O . ARG A 1 326 ? 22.003 8.150 -26.710 1.00 85.19 326 ARG A O 1
ATOM 2549 N N . THR A 1 327 ? 20.659 6.361 -26.551 1.00 86.69 327 THR A N 1
ATOM 2550 C CA . THR A 1 327 ? 19.419 7.100 -26.298 1.00 86.69 327 THR A CA 1
ATOM 2551 C C . THR A 1 327 ? 18.467 6.252 -25.451 1.00 86.69 327 THR A C 1
ATOM 2553 O O . THR A 1 327 ? 18.853 5.187 -24.963 1.00 86.69 327 THR A O 1
ATOM 2556 N N . PHE A 1 328 ? 17.243 6.725 -25.238 1.00 85.00 328 PHE A N 1
ATOM 2557 C CA . PHE A 1 328 ? 16.229 6.031 -24.457 1.00 85.00 328 PHE A CA 1
ATOM 2558 C C . PHE A 1 328 ? 14.895 6.034 -25.186 1.00 85.00 328 PHE A C 1
ATOM 2560 O O . PHE A 1 328 ? 14.505 7.049 -25.761 1.00 85.00 328 PHE A O 1
ATOM 2567 N N . ALA A 1 329 ? 14.189 4.911 -25.106 1.00 82.12 329 ALA A N 1
ATOM 2568 C CA . ALA A 1 329 ? 12.769 4.846 -25.404 1.00 82.12 329 ALA A CA 1
ATOM 2569 C C . ALA A 1 329 ? 11.983 5.063 -24.112 1.00 82.12 329 ALA A C 1
ATOM 2571 O O . ALA A 1 329 ? 12.259 4.414 -23.098 1.00 82.12 329 ALA A O 1
ATOM 2572 N N . ARG A 1 330 ? 11.000 5.961 -24.145 1.00 82.19 330 ARG A N 1
ATOM 2573 C CA . ARG A 1 330 ? 10.034 6.092 -23.061 1.00 82.19 330 ARG A CA 1
ATOM 2574 C C . ARG A 1 330 ? 8.965 5.010 -23.186 1.00 82.19 330 ARG A C 1
ATOM 2576 O O . ARG A 1 330 ? 8.365 4.841 -24.242 1.00 82.19 330 ARG A O 1
ATOM 2583 N N . ARG A 1 331 ? 8.725 4.301 -22.088 1.00 79.94 331 ARG A N 1
ATOM 2584 C CA . ARG A 1 331 ? 7.652 3.322 -21.910 1.00 79.94 331 ARG A CA 1
ATOM 2585 C C . ARG A 1 331 ? 6.789 3.739 -20.725 1.00 79.94 331 ARG A C 1
ATOM 2587 O O . ARG A 1 331 ? 7.295 4.297 -19.744 1.00 79.94 331 ARG A O 1
ATOM 2594 N N . ASP A 1 332 ? 5.491 3.491 -20.830 1.00 78.56 332 ASP A N 1
ATOM 2595 C CA . ASP A 1 332 ? 4.595 3.587 -19.678 1.00 78.56 332 ASP A CA 1
ATOM 2596 C C . ASP A 1 332 ? 4.738 2.307 -18.823 1.00 78.56 332 ASP A C 1
ATOM 2598 O O . ASP A 1 332 ? 5.467 1.394 -19.211 1.00 78.56 332 ASP A O 1
ATOM 2602 N N . ILE A 1 333 ? 4.122 2.248 -17.631 1.00 80.12 333 ILE A N 1
ATOM 2603 C CA . ILE A 1 333 ? 4.032 1.027 -16.793 1.00 80.12 333 ILE A CA 1
ATOM 2604 C C . ILE A 1 333 ? 2.549 0.594 -16.724 1.00 80.12 333 ILE A C 1
ATOM 2606 O O . ILE A 1 333 ? 1.706 1.425 -16.384 1.00 80.12 333 ILE A O 1
ATOM 2610 N N . ASP A 1 334 ? 2.208 -0.666 -17.048 1.00 80.31 334 ASP A N 1
ATOM 2611 C CA . ASP A 1 334 ? 0.826 -1.150 -17.024 1.00 80.31 334 ASP A CA 1
ATOM 2612 C C . ASP A 1 334 ? 0.487 -1.371 -15.564 1.00 80.31 334 ASP A C 1
ATOM 2614 O O . ASP A 1 334 ? 1.000 -2.266 -14.886 1.00 80.31 334 ASP A O 1
ATOM 2618 N N . HIS A 1 335 ? -0.363 -0.490 -15.060 1.00 82.50 335 HIS A N 1
ATOM 2619 C CA . HIS A 1 335 ? -0.696 -0.481 -13.656 1.00 82.50 335 HIS A CA 1
ATOM 2620 C C . HIS A 1 335 ? -1.494 -1.714 -13.248 1.00 82.50 335 HIS A C 1
ATOM 2622 O O . HIS A 1 335 ? -1.314 -2.201 -12.133 1.00 82.50 335 HIS A O 1
ATOM 2628 N N . LEU A 1 336 ? -2.365 -2.237 -14.111 1.00 82.81 336 LEU A N 1
ATOM 2629 C CA . LEU A 1 336 ? -3.140 -3.428 -13.785 1.00 82.81 336 LEU A CA 1
ATOM 2630 C C . LEU A 1 336 ? -2.224 -4.651 -13.742 1.00 82.81 336 LEU A C 1
ATOM 2632 O O . LEU A 1 336 ? -2.234 -5.363 -12.738 1.00 82.81 336 LEU A O 1
ATOM 2636 N N . ALA A 1 337 ? -1.378 -4.835 -14.759 1.00 82.38 337 ALA A N 1
ATOM 2637 C CA . ALA A 1 337 ? -0.408 -5.930 -14.791 1.00 82.38 337 ALA A CA 1
ATOM 2638 C C . ALA A 1 337 ? 0.537 -5.882 -13.578 1.00 82.38 33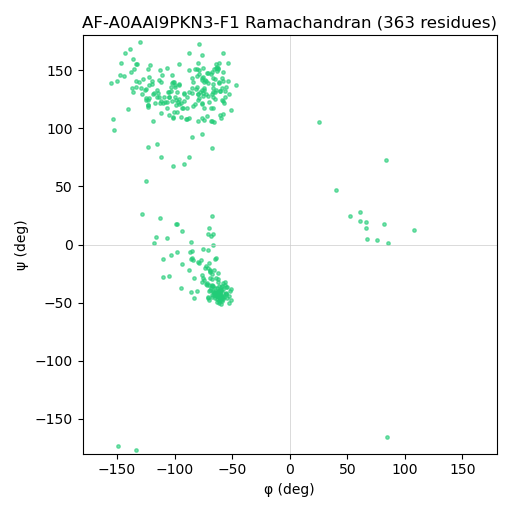7 ALA A C 1
ATOM 2640 O O . ALA A 1 337 ? 0.717 -6.887 -12.889 1.00 82.38 337 ALA A O 1
ATOM 2641 N N . LEU A 1 338 ? 1.056 -4.695 -13.239 1.00 85.88 338 LEU A N 1
ATOM 2642 C CA . LEU A 1 338 ? 1.878 -4.506 -12.043 1.00 85.88 338 LEU A CA 1
ATOM 2643 C C . LEU A 1 338 ? 1.115 -4.877 -10.765 1.00 85.88 338 LEU A C 1
ATOM 2645 O O . LEU A 1 338 ? 1.657 -5.548 -9.892 1.00 85.88 338 LEU A O 1
ATOM 2649 N N . THR A 1 339 ? -0.149 -4.460 -10.654 1.00 86.62 339 THR A N 1
ATOM 2650 C CA . THR A 1 339 ? -0.987 -4.756 -9.483 1.00 86.62 339 THR A CA 1
ATOM 2651 C C . THR A 1 339 ? -1.216 -6.258 -9.330 1.00 86.62 339 THR A C 1
ATOM 2653 O O . THR A 1 339 ? -1.143 -6.759 -8.211 1.00 86.62 339 THR A O 1
ATOM 2656 N N . ILE A 1 340 ? -1.455 -6.984 -10.426 1.00 84.94 340 ILE A N 1
ATOM 2657 C CA . ILE A 1 340 ? -1.600 -8.447 -10.417 1.00 84.94 340 ILE A CA 1
ATOM 2658 C C . ILE A 1 340 ? -0.306 -9.098 -9.915 1.00 84.94 340 ILE A C 1
ATOM 2660 O O . ILE A 1 340 ? -0.351 -9.879 -8.969 1.00 84.94 340 ILE A O 1
ATOM 2664 N N . ARG A 1 341 ? 0.856 -8.695 -10.446 1.00 85.56 341 ARG A N 1
ATOM 2665 C CA . ARG A 1 341 ? 2.167 -9.197 -9.994 1.00 85.56 341 ARG A CA 1
ATOM 2666 C C . ARG A 1 341 ? 2.438 -8.932 -8.514 1.00 85.56 341 ARG A C 1
ATOM 2668 O O . ARG A 1 341 ? 3.029 -9.766 -7.837 1.00 85.56 341 ARG A O 1
ATOM 2675 N N . MET A 1 342 ? 1.990 -7.791 -7.993 1.00 86.62 342 MET A N 1
ATOM 2676 C CA . MET A 1 342 ? 2.097 -7.504 -6.561 1.00 86.62 342 MET A CA 1
ATOM 2677 C C . MET A 1 342 ? 1.196 -8.419 -5.707 1.00 86.62 342 MET A C 1
ATOM 2679 O O . MET A 1 342 ? 1.561 -8.707 -4.572 1.00 86.62 342 MET A O 1
ATOM 2683 N N . HIS A 1 343 ? 0.051 -8.891 -6.225 1.00 84.31 343 HIS A N 1
ATOM 2684 C CA . HIS A 1 343 ? -0.834 -9.837 -5.522 1.00 84.31 343 HIS A CA 1
ATOM 2685 C C . HIS A 1 343 ? -0.315 -11.280 -5.529 1.00 84.31 343 HIS A C 1
ATOM 2687 O O . HIS A 1 343 ? -0.650 -12.043 -4.629 1.00 84.31 343 HIS A O 1
ATOM 2693 N N . GLU A 1 344 ? 0.491 -11.675 -6.519 1.00 81.88 344 GLU A N 1
ATOM 2694 C CA . GLU A 1 344 ? 1.047 -13.037 -6.614 1.00 81.88 344 GLU A CA 1
ATOM 2695 C C . GLU A 1 344 ? 1.987 -13.389 -5.446 1.00 81.88 344 GLU A C 1
ATOM 2697 O O . GLU A 1 344 ? 2.360 -14.550 -5.261 1.00 81.88 344 GLU A O 1
ATOM 2702 N N . ARG A 1 345 ? 2.376 -12.400 -4.637 1.00 69.94 345 ARG A N 1
ATOM 2703 C CA . ARG A 1 345 ? 3.300 -12.575 -3.526 1.00 69.94 345 ARG A CA 1
ATOM 2704 C C . ARG A 1 345 ? 2.558 -12.872 -2.219 1.00 69.94 345 ARG A C 1
ATOM 2706 O O . ARG A 1 345 ? 1.716 -12.103 -1.776 1.00 69.94 345 ARG A O 1
ATOM 2713 N N . ALA A 1 346 ? 2.898 -13.995 -1.588 1.00 59.44 346 ALA A N 1
ATOM 2714 C CA . ALA A 1 346 ? 2.148 -14.546 -0.454 1.00 59.44 346 ALA A CA 1
ATOM 2715 C C . ALA A 1 346 ? 2.520 -13.975 0.934 1.00 59.44 346 ALA A C 1
ATOM 2717 O O . ALA A 1 346 ? 1.896 -14.346 1.925 1.00 59.44 346 ALA A O 1
ATOM 2718 N N . ASP A 1 347 ? 3.545 -13.124 1.037 1.00 75.56 347 ASP A N 1
ATOM 2719 C CA . ASP A 1 347 ? 4.095 -12.622 2.311 1.00 75.56 347 ASP A CA 1
ATOM 2720 C C . ASP A 1 347 ? 3.371 -11.381 2.865 1.00 75.56 347 ASP A C 1
ATOM 2722 O O . ASP A 1 347 ? 3.548 -11.022 4.033 1.00 75.56 347 ASP A O 1
ATOM 2726 N N . ALA A 1 348 ? 2.526 -10.737 2.059 1.00 84.00 348 ALA A N 1
ATOM 2727 C CA . ALA A 1 348 ? 1.729 -9.592 2.475 1.00 84.00 348 ALA A CA 1
ATOM 2728 C C . ALA A 1 348 ? 0.349 -9.593 1.813 1.00 84.00 348 ALA A C 1
ATOM 2730 O O . ALA A 1 348 ? 0.188 -9.945 0.648 1.00 84.00 348 ALA A O 1
ATOM 2731 N N . MET A 1 349 ? -0.654 -9.129 2.552 1.00 90.12 349 MET A N 1
ATOM 2732 C CA . MET A 1 349 ? -1.938 -8.754 1.981 1.00 90.12 349 MET A CA 1
ATOM 2733 C C . MET A 1 349 ? -1.790 -7.412 1.263 1.00 90.12 349 MET A C 1
ATOM 2735 O O . MET A 1 349 ? -1.344 -6.423 1.851 1.00 90.12 349 MET A O 1
ATOM 2739 N N . LEU A 1 350 ? -2.215 -7.368 0.004 1.00 91.25 350 LEU A N 1
ATOM 2740 C CA . LEU A 1 350 ? -2.292 -6.148 -0.786 1.00 91.25 350 LEU A CA 1
ATOM 2741 C C . LEU A 1 350 ? -3.739 -5.655 -0.848 1.00 91.25 350 LEU A C 1
ATOM 2743 O O . LEU A 1 350 ? -4.629 -6.357 -1.317 1.00 91.25 350 LEU A O 1
ATOM 2747 N N . ILE A 1 351 ? -3.962 -4.415 -0.418 1.00 92.50 351 ILE A N 1
ATOM 2748 C CA . ILE A 1 351 ? -5.198 -3.679 -0.684 1.00 92.50 351 ILE A CA 1
ATOM 2749 C C . ILE A 1 351 ? -4.871 -2.612 -1.723 1.00 92.50 351 ILE A C 1
ATOM 2751 O O . ILE A 1 351 ? -4.055 -1.720 -1.490 1.00 92.50 351 ILE A O 1
ATOM 2755 N N . SER A 1 352 ? -5.508 -2.704 -2.886 1.00 90.69 352 SER A N 1
ATOM 2756 C CA . SER A 1 352 ? -5.238 -1.827 -4.025 1.00 90.69 352 SER A CA 1
ATOM 2757 C C . SER A 1 352 ? -6.497 -1.102 -4.483 1.00 90.69 352 SER A C 1
ATOM 2759 O O . SER A 1 352 ? -7.614 -1.606 -4.359 1.00 90.69 352 SER A O 1
ATOM 2761 N N . PHE A 1 353 ? -6.343 0.092 -5.047 1.00 84.88 353 PHE A N 1
ATOM 2762 C CA . PHE A 1 353 ? -7.430 0.768 -5.758 1.00 84.88 353 PHE A CA 1
ATOM 2763 C C . PHE A 1 353 ? -7.832 0.038 -7.060 1.00 84.88 353 PHE A C 1
ATOM 2765 O O . PHE A 1 353 ? -8.983 0.144 -7.465 1.00 84.88 353 PHE A O 1
ATOM 2772 N N . ASN A 1 354 ? -6.912 -0.727 -7.662 1.00 79.50 354 ASN A N 1
ATOM 2773 C CA . ASN A 1 354 ? -7.109 -1.537 -8.874 1.00 79.50 354 ASN A CA 1
ATOM 2774 C C . ASN A 1 354 ? -7.388 -3.014 -8.553 1.00 79.50 354 ASN A C 1
ATOM 2776 O O . ASN A 1 354 ? -7.196 -3.881 -9.402 1.00 79.50 354 ASN A O 1
ATOM 2780 N N . GLN A 1 355 ? -7.780 -3.318 -7.315 1.00 70.25 355 GLN A N 1
ATOM 2781 C CA . GLN A 1 355 ? -8.066 -4.688 -6.911 1.00 70.25 355 GLN A CA 1
ATOM 2782 C C . GLN A 1 355 ? -9.158 -5.256 -7.833 1.00 70.25 355 GLN A C 1
ATOM 2784 O O . GLN A 1 355 ? -10.224 -4.638 -7.932 1.00 70.25 355 GLN A O 1
ATOM 2789 N N . PRO A 1 356 ? -8.899 -6.370 -8.543 1.00 55.56 356 PRO A N 1
ATOM 2790 C CA . PRO A 1 356 ? -9.921 -6.988 -9.367 1.00 55.56 356 PRO A CA 1
ATOM 2791 C C . PRO A 1 356 ? -11.083 -7.341 -8.445 1.00 55.56 356 PRO A C 1
ATOM 2793 O O . PRO A 1 356 ? -10.894 -7.989 -7.414 1.00 55.56 356 PRO A O 1
ATOM 2796 N N . THR A 1 357 ? -12.278 -6.852 -8.769 1.00 47.16 357 THR A N 1
ATOM 2797 C CA . THR A 1 357 ? -13.498 -7.332 -8.127 1.00 47.16 357 THR A CA 1
ATOM 2798 C C . THR A 1 357 ? -13.519 -8.827 -8.403 1.00 47.16 357 THR A C 1
ATOM 2800 O O . THR A 1 357 ? -13.545 -9.211 -9.569 1.00 47.16 357 THR A O 1
ATOM 2803 N N . SER A 1 358 ? -13.367 -9.661 -7.373 1.00 39.66 358 SER A N 1
ATOM 2804 C CA . SER A 1 358 ? -13.401 -11.112 -7.549 1.00 39.66 358 SER A CA 1
ATOM 2805 C C . SER A 1 358 ? -14.666 -11.464 -8.327 1.00 39.66 358 SER A C 1
ATOM 2807 O O . SER A 1 358 ? -15.770 -11.224 -7.842 1.00 39.66 358 SER A O 1
ATOM 2809 N N . GLU A 1 359 ? -14.522 -12.004 -9.536 1.00 36.25 359 GLU A N 1
ATOM 2810 C CA . GLU A 1 359 ? -15.624 -12.712 -10.175 1.00 36.25 359 GLU A CA 1
ATOM 2811 C C . GLU A 1 359 ? -15.980 -13.920 -9.288 1.00 36.25 359 GLU A C 1
ATOM 2813 O O . GLU A 1 359 ? -15.095 -14.586 -8.749 1.00 36.25 359 GLU A O 1
ATOM 2818 N N . ALA A 1 360 ? -17.284 -14.171 -9.153 1.00 32.88 360 ALA A N 1
ATOM 2819 C CA . ALA A 1 360 ? -17.942 -15.253 -8.415 1.00 32.88 360 ALA A CA 1
ATOM 2820 C C . ALA A 1 360 ? -18.173 -15.068 -6.895 1.00 32.88 360 ALA A C 1
ATOM 2822 O O . ALA A 1 360 ? -17.669 -15.818 -6.062 1.00 32.88 360 ALA A O 1
ATOM 2823 N N . GLU A 1 361 ? -19.136 -14.202 -6.561 1.00 27.58 361 GLU A N 1
ATOM 2824 C CA . GLU A 1 361 ? -20.304 -14.704 -5.822 1.00 27.58 361 GLU A CA 1
ATOM 2825 C C . GLU A 1 361 ? -20.942 -15.840 -6.652 1.00 27.58 361 GLU A C 1
ATOM 2827 O O . GLU A 1 361 ? -21.235 -15.626 -7.834 1.00 27.58 361 GLU A O 1
ATOM 2832 N N . PRO A 1 362 ? -21.183 -17.049 -6.114 1.00 30.05 362 PRO A N 1
ATOM 2833 C CA . PRO A 1 362 ? -22.081 -17.978 -6.777 1.00 30.05 362 PRO A CA 1
ATOM 2834 C C . PRO A 1 362 ? -23.495 -17.398 -6.689 1.00 30.05 362 PRO A C 1
ATOM 2836 O O . PRO A 1 362 ? -24.123 -17.395 -5.632 1.00 30.05 362 PRO A O 1
ATOM 2839 N N . SER A 1 363 ? -24.000 -16.897 -7.816 1.00 28.62 363 SER A N 1
ATOM 2840 C CA . SER A 1 363 ? -25.410 -16.571 -7.972 1.00 28.62 363 SER A CA 1
ATOM 2841 C C . SER A 1 363 ? -26.232 -17.844 -7.754 1.00 28.62 363 SER A C 1
ATOM 2843 O O . SER A 1 363 ? -26.223 -18.745 -8.597 1.00 28.62 363 SER A O 1
ATOM 2845 N N . CYS A 1 364 ? -26.945 -17.929 -6.633 1.00 27.97 364 CYS A N 1
ATOM 2846 C CA . CYS A 1 364 ? -28.053 -18.863 -6.499 1.00 27.97 364 CYS A CA 1
ATOM 2847 C C . CYS A 1 364 ? -29.169 -18.405 -7.445 1.00 27.97 364 CYS A C 1
ATOM 2849 O O . CYS A 1 364 ? -29.828 -17.394 -7.192 1.00 27.97 364 CYS A O 1
ATOM 2851 N N . ALA A 1 365 ? -29.330 -19.140 -8.543 1.00 31.52 365 ALA A N 1
ATOM 2852 C CA . ALA A 1 365 ? -30.609 -19.277 -9.227 1.00 31.52 365 ALA A CA 1
ATOM 2853 C C . ALA A 1 365 ? -31.423 -20.387 -8.554 1.00 31.52 365 ALA A C 1
ATOM 2855 O O . ALA A 1 365 ? -30.797 -21.391 -8.136 1.00 31.52 365 ALA A O 1
#

Sequence (365 aa):
MSRPTQTAITLLLPFQRYRLRFSHRLLDSLGGVSRFILRALADGLTLERIAEVVALSHTVLLQQMAFLAQHHFLAMARDDGDAAPVVTLLERGGRMVAVERRLREGDHLVWLDAFTLDRKAVHMLVTTDPESLVRIPSGETNLDGKAVVRLPSRGHPYHLFDDASRLHRLLSQDKLATLLGHFWRDAESLIAEEIDNMDYILSTEPTNEPEYHPVIIEPAELFDISDGSVPEKRPTLPPLLVPVLGMKVEFSRVEGFPWPVVVPPARTSYMELVTHRSLPHFVADGVTEPPAHGVAVAPAAIGANLPEIDETVVPPGLSATFSAIRTFARRDIDHLALTIRMHERADAMLISFNQPTSEAEPSCA

Foldseek 3Di:
DDDDQQQKEKEWFWWWKWKKAKDFQVVVVQPPLLLLVLLCVVVPHDPVRSCVVVVDPPVVSVVSLVVCVVVVQWDWADDPDPDDTDIGGGPNSVLSNVVVVLSVVDTFMKIKTQFWPDLQWIKIWGFPDPVLQDWDFPPDPCPPQHWYKYAAGDDDPPVQVSVVSSVVNLDDLVNVLVVCCRSVPPCNVSCVVRSVRMDMDIGHDPDRGIIIGIFMDGLVLQVVFDPDDDPPDDAGGFKEWFKKKKKKKFKDFDPPDPDDDDGDDIDIWMATQSVRDTDPDDDFPPQDPPHDRRYMYTDSHRDDDDRDDDDDDDDPRMDMDIDIDIGIDIGGRDPLVVVVSVCVDDRIDMRTPSPPPDPDPPDDD

Solvent-accessible surface area (backbone atoms only — not comparable to full-atom values): 21830 Å² total; per-residue (Å²): 135,88,74,81,81,53,63,56,33,35,38,29,44,27,22,38,56,30,38,42,33,68,45,42,55,66,62,72,71,39,50,73,66,56,53,48,52,50,42,41,48,76,74,68,53,52,71,70,60,48,39,68,72,70,72,50,56,71,68,58,51,51,52,53,48,50,53,39,33,77,70,50,28,28,46,76,46,74,63,102,58,99,61,79,63,51,74,44,80,28,71,62,25,52,49,53,42,53,52,52,58,58,50,71,75,57,69,40,62,37,30,37,58,31,37,55,64,32,80,83,50,51,41,35,42,36,45,98,50,68,86,71,51,72,63,51,57,85,84,69,83,81,60,86,90,58,37,59,28,57,48,41,62,70,90,63,98,56,54,68,64,54,49,48,55,35,49,58,68,58,48,42,73,71,50,44,48,52,53,46,42,70,76,41,67,96,36,62,69,61,44,72,76,42,52,92,42,52,48,74,48,77,44,82,47,96,64,83,64,50,39,22,45,72,42,81,41,52,54,69,67,62,62,74,18,57,100,68,76,70,97,80,68,80,67,50,50,54,48,34,33,38,36,24,45,33,43,36,43,38,55,42,77,41,86,87,49,92,66,94,75,88,72,62,78,69,46,72,50,36,30,33,36,60,79,60,45,74,41,96,82,72,74,79,76,78,61,56,88,78,75,63,94,63,50,23,51,50,49,63,55,58,63,87,76,75,78,87,71,82,85,79,87,75,58,91,59,49,43,78,48,79,47,81,42,84,41,40,46,82,34,49,61,48,63,66,64,51,52,51,59,59,57,75,42,89,73,42,53,68,50,49,65,79,56,75,77,75,82,75,76,84,78,83,125

Mean predicted aligned error: 10.89 Å